Protein AF-0000000083954496 (afdb_homodimer)

Foldseek 3Di:
DFLLVLVVVLVVLVVVLVVLVVLLVVQPDDDPPDHRPDDNVVSVVVNVVSVVVNVQSVVQSVVQQVPDFDDPPPAPPPPDDTGNVVLVVVLVVLVVVLVVLVCCLVPQDFDDDPDPPDDGDDGDDDSVVSVVVSVVSVVVSVSSVVVSVVNSRVHHTDGD/DFLLVLVVVLVVLVVVLVVLVVLLVVQPDDDPPDHRPDDNVVSVVVNVVSVVVNVQSVVQSVVQQVPDFDDPPPAPPPPDDTGNVVLVVVLVVLVVLLVVLVCCLVPQDFDDDPDPPDDGDDGPDDSVVSVVVNVVSVVSSVSSVVVSVVNSRVHHTDGD

Organism: NCBI:txid5486

Secondary structure (DSSP, 8-state):
-BHHHHHHHHHHHHHHHHHHHHHHHHTSEEETT---SS-HHHHHHHHHHHHHHHHHHHHHHHHHHHH-B--TTTS---TT--BHHHHHHHHHHHHHHHHHHHHHHHHHSPPP-SSTTS--EEE-S-HHHHHHHHHHHHHHHHHHHHHHHHHHHHSBP---/-BHHHHHHHHHHHHHHHHHHHHHHHHTSEEETT---SS-HHHHHHHHHHHHHHHHHHHHHHHHHHHH-B--TTTS-S-TT--BHHHHHHHHHHHHHHHHHHHHHHHHHSPPP-SSTTS--EEE-S-HHHHHHHHHHHHHHHHHHHHHHHHHHHHSBP---

pLDDT: mean 90.29, std 13.47, range [44.06, 98.69]

Radius of gyration: 25.64 Å; Cα contacts (8 Å, |Δi|>4): 377; chains: 2; bounding box: 61×65×51 Å

Nearest PDB structures (foldseek):
  3kdq-assembly1_C  TM=9.022E-01  e=8.981E-08  Corynebacterium diphtheriae
  4h63-assembly1_H  TM=3.952E-01  e=2.718E+00  Schizosaccharomyces pombe 972h-
  3kdq-assembly1_C  TM=9.021E-01  e=1.383E-07  Corynebacterium diphtheriae
  4h63-assembly1_H  TM=3.952E-01  e=2.384E+00  Schizosaccharomyces pombe 972h-

Structure (mmCIF, N/CA/C/O backbone):
data_AF-0000000083954496-model_v1
#
loop_
_entity.id
_entity.type
_entity.pdbx_description
1 polymer Septicolysin
#
loop_
_atom_site.group_PDB
_atom_site.id
_atom_site.type_symbol
_atom_site.label_atom_id
_atom_site.label_alt_id
_atom_site.label_comp_id
_atom_site.label_asym_id
_atom_site.label_entity_id
_atom_site.label_seq_id
_atom_site.pdbx_PDB_ins_code
_atom_site.Cartn_x
_atom_site.Cartn_y
_atom_site.Cartn_z
_atom_site.occupancy
_atom_site.B_iso_or_equiv
_atom_site.auth_seq_id
_atom_site.auth_comp_id
_atom_site.auth_asym_id
_atom_site.auth_atom_id
_atom_site.pdbx_PDB_model_num
ATOM 1 N N . MET A 1 1 ? 23.328 5.535 11.141 1 96.44 1 MET A N 1
ATOM 2 C CA . MET A 1 1 ? 22.531 4.59 11.914 1 96.44 1 MET A CA 1
ATOM 3 C C . MET A 1 1 ? 22.312 3.301 11.125 1 96.44 1 MET A C 1
ATOM 5 O O . MET A 1 1 ? 22.5 3.27 9.914 1 96.44 1 MET A O 1
ATOM 9 N N . LYS A 1 2 ? 21.891 2.297 11.891 1 97.69 2 LYS A N 1
ATOM 10 C CA . LYS A 1 2 ? 21.578 1.044 11.211 1 97.69 2 LYS A CA 1
ATOM 11 C C . LYS A 1 2 ? 20.219 1.123 10.523 1 97.69 2 LYS A C 1
ATOM 13 O O . LYS A 1 2 ? 19.344 1.889 10.945 1 97.69 2 LYS A O 1
ATOM 18 N N . LEU A 1 3 ? 20.125 0.332 9.477 1 97.69 3 LEU A N 1
ATOM 19 C CA . LEU A 1 3 ? 18.828 0.261 8.781 1 97.69 3 LEU A CA 1
ATOM 20 C C . LEU A 1 3 ? 17.719 -0.13 9.742 1 97.69 3 LEU A C 1
ATOM 22 O O . LEU A 1 3 ? 16.609 0.417 9.672 1 97.69 3 LEU A O 1
ATOM 26 N N . ALA A 1 4 ? 17.984 -1.009 10.695 1 98.25 4 ALA A N 1
ATOM 27 C CA . ALA A 1 4 ? 17.016 -1.431 11.695 1 98.25 4 ALA A CA 1
ATOM 28 C C . ALA A 1 4 ? 16.547 -0.248 12.539 1 98.25 4 ALA A C 1
ATOM 30 O O . ALA A 1 4 ? 15.359 -0.136 12.852 1 98.25 4 ALA A O 1
ATOM 31 N N . GLU A 1 5 ? 17.375 0.589 12.883 1 98.56 5 GLU A N 1
ATOM 32 C CA . GLU A 1 5 ? 17.047 1.78 13.656 1 98.56 5 GLU A CA 1
ATOM 33 C C . GLU A 1 5 ? 16.188 2.744 12.852 1 98.56 5 GLU A C 1
ATOM 35 O O . GLU A 1 5 ? 15.242 3.332 13.375 1 98.56 5 GLU A O 1
ATOM 40 N N . ALA A 1 6 ? 16.562 2.898 11.617 1 98.62 6 ALA A N 1
ATOM 41 C CA . ALA A 1 6 ? 15.781 3.756 10.734 1 98.62 6 ALA A CA 1
ATOM 42 C C . ALA A 1 6 ? 14.352 3.238 10.602 1 98.62 6 ALA A C 1
ATOM 44 O O . ALA A 1 6 ? 13.398 4.02 10.609 1 98.62 6 ALA A O 1
ATOM 45 N N . LEU A 1 7 ? 14.289 1.963 10.469 1 98.5 7 LEU A N 1
ATOM 46 C CA . LEU A 1 7 ? 12.969 1.348 10.359 1 98.5 7 LEU A CA 1
ATOM 47 C C . LEU A 1 7 ? 12.164 1.551 11.641 1 98.5 7 LEU A C 1
ATOM 49 O O . LEU A 1 7 ? 10.961 1.793 11.586 1 98.5 7 LEU A O 1
ATOM 53 N N . LYS A 1 8 ? 12.789 1.437 12.75 1 98.44 8 LYS A N 1
ATOM 54 C CA . LYS A 1 8 ? 12.133 1.726 14.023 1 98.44 8 LYS A CA 1
ATOM 55 C C . LYS A 1 8 ? 11.695 3.186 14.094 1 98.44 8 LYS A C 1
ATOM 57 O O . LYS A 1 8 ? 10.578 3.482 14.531 1 98.44 8 LYS A O 1
ATOM 62 N N . GLN A 1 9 ? 12.516 4.09 13.703 1 98.62 9 GLN A N 1
ATOM 63 C CA . GLN A 1 9 ? 12.188 5.512 13.688 1 98.62 9 GLN A CA 1
ATOM 64 C C . GLN A 1 9 ? 11.008 5.793 12.766 1 98.62 9 GLN A C 1
ATOM 66 O O . GLN A 1 9 ? 10.156 6.633 13.07 1 98.62 9 GLN A O 1
ATOM 71 N N . ARG A 1 10 ? 11.039 5.105 11.609 1 98.69 10 ARG A N 1
ATOM 72 C CA . ARG A 1 10 ? 9.914 5.23 10.688 1 98.69 10 ARG A CA 1
ATOM 73 C C . ARG A 1 10 ? 8.602 4.867 11.367 1 98.69 10 ARG A C 1
ATOM 75 O O . ARG A 1 10 ? 7.621 5.605 11.273 1 98.69 10 ARG A O 1
ATOM 82 N N . LYS A 1 11 ? 8.617 3.785 12.023 1 98.5 11 LYS A N 1
ATOM 83 C CA . LYS A 1 11 ? 7.43 3.33 12.734 1 98.5 11 LYS A CA 1
ATOM 84 C C . LYS A 1 11 ? 7.027 4.324 13.82 1 98.5 11 LYS A C 1
ATOM 86 O O . LYS A 1 11 ? 5.844 4.633 13.984 1 98.5 11 LYS A O 1
ATOM 91 N N . ASP A 1 12 ? 7.977 4.809 14.555 1 98.5 12 ASP A N 1
ATOM 92 C CA . ASP A 1 12 ? 7.723 5.77 15.625 1 98.5 12 ASP A CA 1
ATOM 93 C C . ASP A 1 12 ? 7.121 7.059 15.07 1 98.5 12 ASP A C 1
ATOM 95 O O . ASP A 1 12 ? 6.156 7.59 15.625 1 98.5 12 ASP A O 1
ATOM 99 N N . LEU A 1 13 ? 7.668 7.543 14 1 98.62 13 LEU A N 1
ATOM 100 C CA . LEU A 1 13 ? 7.176 8.766 13.375 1 98.62 13 LEU A CA 1
ATOM 101 C C . LEU A 1 13 ? 5.75 8.586 12.867 1 98.62 13 LEU A C 1
ATOM 103 O O . LEU A 1 13 ? 4.906 9.469 13.031 1 98.62 13 LEU A O 1
ATOM 107 N N . ALA A 1 14 ? 5.523 7.473 12.281 1 98.25 14 ALA A N 1
ATOM 108 C CA . ALA A 1 14 ? 4.168 7.18 11.812 1 98.25 14 ALA A CA 1
ATOM 109 C C . ALA A 1 14 ? 3.178 7.168 12.977 1 98.25 14 ALA A C 1
ATOM 111 O O . ALA A 1 14 ? 2.078 7.719 12.867 1 98.25 14 ALA A O 1
ATOM 112 N N . ASN A 1 15 ? 3.553 6.582 14.047 1 98.44 15 ASN A N 1
ATOM 113 C CA . ASN A 1 15 ? 2.711 6.555 15.242 1 98.44 15 ASN A CA 1
ATOM 114 C C . ASN A 1 15 ? 2.475 7.957 15.797 1 98.44 15 ASN A C 1
ATOM 116 O O . ASN A 1 15 ? 1.361 8.28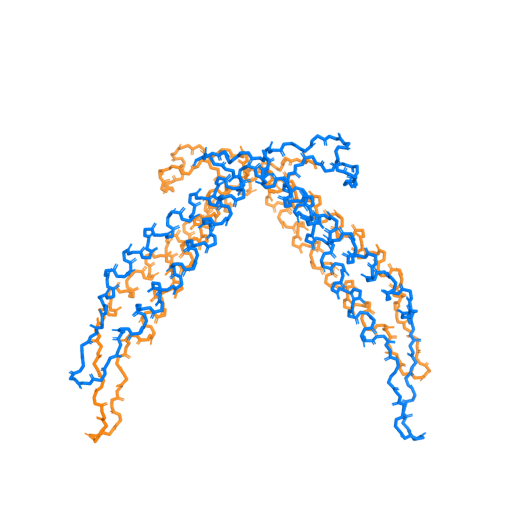9 16.203 1 98.44 15 ASN A O 1
ATOM 120 N N . GLU A 1 16 ? 3.479 8.672 15.844 1 98.44 16 GLU A N 1
ATOM 121 C CA . GLU A 1 16 ? 3.367 10.055 16.312 1 98.44 16 GLU A CA 1
ATOM 122 C C . GLU A 1 16 ? 2.408 10.859 15.43 1 98.44 16 GLU A C 1
ATOM 124 O O . GLU A 1 16 ? 1.574 11.609 15.945 1 98.44 16 GLU A O 1
ATOM 129 N N . ILE A 1 17 ? 2.537 10.703 14.18 1 98.62 17 ILE A N 1
ATOM 130 C CA . ILE A 1 17 ? 1.651 11.375 13.234 1 98.62 17 ILE A CA 1
ATOM 131 C C . ILE A 1 17 ? 0.204 10.977 13.516 1 98.62 17 ILE A C 1
ATOM 133 O O . ILE A 1 17 ? -0.684 11.828 13.562 1 98.62 17 ILE A O 1
ATOM 137 N N . GLY A 1 18 ? -0.007 9.711 13.719 1 98.44 18 GLY A N 1
ATOM 138 C CA . GLY A 1 18 ? -1.338 9.242 14.07 1 98.44 18 GLY A CA 1
ATOM 139 C C . GLY A 1 18 ? -1.886 9.898 15.328 1 98.44 18 GLY A C 1
ATOM 140 O O . GLY A 1 18 ? -3.061 10.266 15.375 1 98.44 18 GLY A O 1
ATOM 141 N N . ARG A 1 19 ? -1.084 10.07 16.312 1 98.25 19 ARG A N 1
ATOM 142 C CA . ARG A 1 19 ? -1.489 10.703 17.562 1 98.25 19 ARG A CA 1
ATOM 143 C C . ARG A 1 19 ? -1.836 12.172 17.344 1 98.25 19 ARG A C 1
ATOM 145 O O . ARG A 1 19 ? -2.83 12.664 17.875 1 98.25 19 ARG A O 1
ATOM 152 N N . VAL A 1 20 ? -0.962 12.805 16.609 1 98.62 20 VAL A N 1
ATOM 153 C CA . VAL A 1 20 ? -1.176 14.219 16.328 1 98.62 20 VAL A CA 1
ATOM 154 C C . VAL A 1 20 ? -2.51 14.414 15.609 1 98.62 20 VAL A C 1
ATOM 156 O O . VAL A 1 20 ? -3.283 15.312 15.945 1 98.62 20 VAL A O 1
ATOM 159 N N . VAL A 1 21 ? -2.85 13.594 14.672 1 98.38 21 VAL A N 1
ATOM 160 C CA . VAL A 1 21 ? -4.09 13.664 13.906 1 98.38 21 VAL A CA 1
ATOM 161 C C . VAL A 1 21 ? -5.281 13.422 14.828 1 98.38 21 VAL A C 1
ATOM 163 O O . VAL A 1 21 ? -6.277 14.148 14.766 1 98.38 21 VAL A O 1
ATOM 166 N N . LYS A 1 22 ? -5.164 12.414 15.695 1 97.88 22 LYS A N 1
ATOM 167 C CA . LYS A 1 22 ? -6.242 12.102 16.625 1 97.88 22 LYS A CA 1
ATOM 168 C C . LYS A 1 22 ? -6.543 13.289 17.531 1 97.88 22 LYS A C 1
ATOM 170 O O . LYS A 1 22 ? -7.703 13.648 17.734 1 97.88 22 LYS A O 1
ATOM 175 N N . LYS A 1 23 ? -5.512 13.883 18.078 1 97.69 23 LYS A N 1
ATOM 176 C CA . LYS A 1 23 ? -5.664 15.047 18.953 1 97.69 23 LYS A CA 1
ATOM 177 C C . LYS A 1 23 ? -6.324 16.203 18.203 1 97.69 23 LYS A C 1
ATOM 179 O O . LYS A 1 23 ? -7.188 16.891 18.766 1 97.69 23 LYS A O 1
ATOM 184 N N . MET A 1 24 ? -5.887 16.406 17 1 97.06 24 MET A N 1
ATOM 185 C CA . MET A 1 24 ? -6.438 17.469 16.156 1 97.06 24 MET A CA 1
ATOM 186 C C . MET A 1 24 ? -7.93 17.266 15.93 1 97.06 24 MET A C 1
ATOM 188 O O . MET A 1 24 ? -8.727 18.172 16.172 1 97.06 24 MET A O 1
ATOM 192 N N . LEU A 1 25 ? -8.32 16.109 15.586 1 96.19 25 LEU A N 1
ATOM 193 C CA . LEU A 1 25 ? -9.703 15.812 15.203 1 96.19 25 LEU A CA 1
ATOM 194 C C . LEU A 1 25 ? -10.609 15.836 16.422 1 96.19 25 LEU A C 1
ATOM 196 O O . LEU A 1 25 ? -11.781 16.219 16.328 1 96.19 25 LEU A O 1
ATOM 200 N N . GLN A 1 26 ? -10.078 15.578 17.562 1 94.38 26 GLN A N 1
ATOM 201 C CA . GLN A 1 26 ? -10.844 15.594 18.797 1 94.38 26 GLN A CA 1
ATOM 202 C C . GLN A 1 26 ? -11.109 17.031 19.266 1 94.38 26 GLN A C 1
ATOM 204 O O . GLN A 1 26 ? -11.945 17.25 20.141 1 94.38 26 GLN A O 1
ATOM 209 N N . SER A 1 27 ? -10.461 17.922 18.672 1 95.25 27 SER A N 1
ATOM 210 C CA . SER A 1 27 ? -10.516 19.297 19.156 1 95.25 27 SER A CA 1
ATOM 211 C C . SER A 1 27 ? -11.352 20.172 18.219 1 95.25 27 SER A C 1
ATOM 213 O O . SER A 1 27 ? -11.453 21.391 18.438 1 95.25 27 SER A O 1
ATOM 215 N N . LEU A 1 28 ? -11.914 19.578 17.25 1 95.44 28 LEU A N 1
ATOM 216 C CA . LEU A 1 28 ? -12.57 20.375 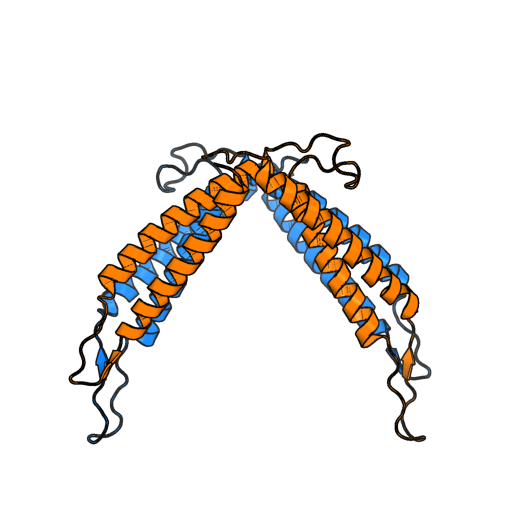16.203 1 95.44 28 LEU A CA 1
ATOM 217 C C . LEU A 1 28 ? -13.891 20.938 16.719 1 95.44 28 LEU A C 1
ATOM 219 O O . LEU A 1 28 ? -14.148 22.141 16.578 1 95.44 28 LEU A O 1
ATOM 223 N N . ILE A 1 29 ? -14.797 20.172 17.25 1 92.31 29 ILE A N 1
ATOM 224 C CA . ILE A 1 29 ? -16.125 20.547 17.703 1 92.31 29 ILE A CA 1
ATOM 225 C C . ILE A 1 29 ? -16.312 20.125 19.172 1 92.31 29 ILE A C 1
ATOM 227 O O . ILE A 1 29 ? -16.062 18.969 19.516 1 92.31 29 ILE A O 1
ATOM 231 N N . LEU A 1 30 ? -16.656 21.094 19.938 1 90.44 30 LEU A N 1
ATOM 232 C CA . LEU A 1 30 ? -16.891 20.797 21.344 1 90.44 30 LEU A CA 1
ATOM 233 C C . LEU A 1 30 ? -18.234 21.391 21.797 1 90.44 30 LEU A C 1
ATOM 235 O O . LEU A 1 30 ? -18.766 22.297 21.156 1 90.44 30 LEU A O 1
ATOM 239 N N . GLN A 1 31 ? -18.688 20.703 22.859 1 86.31 31 GLN A N 1
ATOM 240 C CA . GLN A 1 31 ? -19.906 21.219 23.484 1 86.31 31 GLN A CA 1
ATOM 241 C C . GLN A 1 31 ? -19.688 22.625 24.016 1 86.31 31 GLN A C 1
ATOM 243 O O . GLN A 1 31 ? -18.594 22.969 24.453 1 86.31 31 GLN A O 1
ATOM 248 N N . GLU A 1 32 ? -20.844 23.344 23.906 1 84.56 32 GLU A N 1
ATOM 249 C CA . GLU A 1 32 ? -20.797 24.719 24.422 1 84.56 32 GLU A CA 1
ATOM 250 C C . GLU A 1 32 ? -20.297 24.75 25.859 1 84.56 32 GLU A C 1
ATOM 252 O O . GLU A 1 32 ? -20.703 23.922 26.688 1 84.56 32 GLU A O 1
ATOM 257 N N . GLY A 1 33 ? -19.359 25.562 26.125 1 87.5 33 GLY A N 1
ATOM 258 C CA . GLY A 1 33 ? -18.797 25.688 27.453 1 87.5 33 GLY A CA 1
ATOM 259 C C . GLY A 1 33 ? -17.484 24.938 27.625 1 87.5 33 GLY A C 1
ATOM 260 O O . GLY A 1 33 ? -16.766 25.156 28.609 1 87.5 33 GLY A O 1
ATOM 261 N N . LYS A 1 34 ? -17.188 24.094 26.703 1 89.31 34 LYS A N 1
ATOM 262 C CA . LYS A 1 34 ? -15.922 23.359 26.734 1 89.31 34 LYS A CA 1
ATOM 263 C C . LYS A 1 34 ? -14.875 24.016 25.844 1 89.31 34 LYS A C 1
ATOM 265 O O . LYS A 1 34 ? -15.219 24.75 24.906 1 89.31 34 LYS A O 1
ATOM 270 N N . LYS A 1 35 ? -13.602 23.875 26.312 1 90.56 35 LYS A N 1
ATOM 271 C CA . LYS A 1 35 ? -12.484 24.375 25.516 1 90.56 35 LYS A CA 1
ATOM 272 C C . LYS A 1 35 ? -11.648 23.219 24.969 1 90.56 35 LYS A C 1
ATOM 274 O O . LYS A 1 35 ? -11.453 22.203 25.656 1 90.56 35 LYS A O 1
ATOM 279 N N . PRO A 1 36 ? -11.18 23.406 23.797 1 91.88 36 PRO A N 1
ATOM 280 C CA . PRO A 1 36 ? -10.367 22.328 23.219 1 91.88 36 PRO A CA 1
ATOM 281 C C . PRO A 1 36 ? -9.039 22.156 23.953 1 91.88 36 PRO A C 1
ATOM 283 O O . PRO A 1 36 ? -8.453 23.125 24.422 1 91.88 36 PRO A O 1
ATOM 286 N N . LEU A 1 37 ? -8.656 20.938 24 1 92.25 37 LEU A N 1
ATOM 287 C CA . LEU A 1 37 ? -7.395 20.609 24.641 1 92.25 37 LEU A CA 1
ATOM 288 C C . LEU A 1 37 ? -6.211 21 23.766 1 92.25 37 LEU A C 1
ATOM 290 O O . LEU A 1 37 ? -5.129 21.312 24.281 1 92.25 37 LEU A O 1
ATOM 294 N N . TYR A 1 38 ? -6.434 21.016 22.469 1 96.31 38 TYR A N 1
ATOM 295 C CA . TYR A 1 38 ? -5.359 21.281 21.516 1 96.31 38 TYR A CA 1
ATOM 296 C C . TYR A 1 38 ? -5.781 22.312 20.484 1 96.31 38 TYR A C 1
ATOM 298 O O . TYR A 1 38 ? -6.953 22.375 20.094 1 96.31 38 TYR A O 1
ATOM 306 N N . ASN A 1 39 ? -4.805 23.109 20.078 1 96.19 39 ASN A N 1
ATOM 307 C CA . ASN A 1 39 ? -5.004 24.047 18.984 1 96.19 39 ASN A CA 1
ATOM 308 C C . ASN A 1 39 ? -4.816 23.359 17.625 1 96.19 39 ASN A C 1
ATOM 310 O O . ASN A 1 39 ? -3.74 22.828 17.344 1 96.19 39 ASN A O 1
ATOM 314 N N . VAL A 1 40 ? -5.82 23.406 16.812 1 97.12 40 VAL A N 1
ATOM 315 C CA . VAL A 1 40 ? -5.844 22.672 15.555 1 97.12 40 VAL A CA 1
ATOM 316 C C . VAL A 1 40 ? -4.723 23.156 14.648 1 97.12 40 VAL A C 1
ATOM 318 O O . VAL A 1 40 ? -4.012 22.359 14.031 1 97.12 40 VAL A O 1
ATOM 321 N N . ASP A 1 41 ? -4.484 24.438 14.539 1 97.38 41 ASP A N 1
ATOM 322 C CA . ASP A 1 41 ? -3.447 25 13.68 1 97.38 41 ASP A CA 1
ATOM 323 C C . ASP A 1 41 ? -2.059 24.562 14.141 1 97.38 41 ASP A C 1
ATOM 325 O O . ASP A 1 41 ? -1.192 24.266 13.32 1 97.38 41 ASP A O 1
ATOM 329 N N . GLU A 1 42 ? -1.887 24.562 15.43 1 97.88 42 GLU A N 1
ATOM 330 C CA . GLU A 1 42 ? -0.607 24.125 15.977 1 97.88 42 GLU A CA 1
ATOM 331 C C . GLU A 1 42 ? -0.36 22.641 15.695 1 97.88 42 GLU A C 1
ATOM 333 O O . GLU A 1 42 ? 0.752 22.25 15.336 1 97.88 42 GLU A O 1
ATOM 338 N N . LYS A 1 43 ? -1.415 21.875 15.852 1 98.38 43 LYS A N 1
ATOM 339 C CA . LYS A 1 43 ? -1.296 20.453 15.578 1 98.38 43 LYS A CA 1
ATOM 340 C C . LYS A 1 43 ? -1.078 20.188 14.094 1 98.38 43 LYS A C 1
ATOM 342 O O . LYS A 1 43 ? -0.355 19.266 13.719 1 98.38 43 LYS A O 1
ATOM 347 N N . TYR A 1 44 ? -1.667 20.969 13.281 1 98.31 44 TYR A N 1
ATOM 348 C CA . TYR A 1 44 ? -1.444 20.844 11.844 1 98.31 44 TYR A CA 1
ATOM 349 C C . TYR A 1 44 ? 0.009 21.125 11.492 1 98.31 44 TYR A C 1
ATOM 351 O O . TYR A 1 44 ? 0.61 20.406 10.68 1 98.31 44 TYR A O 1
ATOM 359 N N . ALA A 1 45 ? 0.582 22.141 12.055 1 98.31 45 ALA A N 1
ATOM 360 C CA . ALA A 1 45 ? 1.988 22.453 11.828 1 98.31 45 ALA A CA 1
ATOM 361 C C . ALA A 1 45 ? 2.889 21.312 12.289 1 98.31 45 ALA A C 1
ATOM 363 O O . ALA A 1 45 ? 3.877 20.984 11.625 1 98.31 45 ALA A O 1
ATOM 364 N N . GLU A 1 46 ? 2.533 20.734 13.438 1 98.56 46 GLU A N 1
ATOM 365 C CA . GLU A 1 46 ? 3.264 19.578 13.945 1 98.56 46 GLU A CA 1
ATOM 366 C C . GLU A 1 46 ? 3.168 18.391 12.977 1 98.56 46 GLU A C 1
ATOM 368 O O . GLU A 1 46 ? 4.164 17.719 12.719 1 98.56 46 GLU A O 1
ATOM 373 N N . TYR A 1 47 ? 1.953 18.188 12.469 1 98.69 47 TYR A N 1
ATOM 374 C CA . TYR A 1 47 ? 1.721 17.141 11.477 1 98.69 47 TYR A CA 1
ATOM 375 C C . TYR A 1 47 ? 2.619 17.328 10.258 1 98.69 47 TYR A C 1
ATOM 377 O O . TYR A 1 47 ? 3.258 16.391 9.797 1 98.69 47 TYR A O 1
ATOM 385 N N . VAL A 1 48 ? 2.703 18.531 9.773 1 98.06 48 VAL A N 1
ATOM 386 C CA . VAL A 1 48 ? 3.479 18.828 8.57 1 98.06 48 VAL A CA 1
ATOM 387 C C . VAL A 1 48 ? 4.9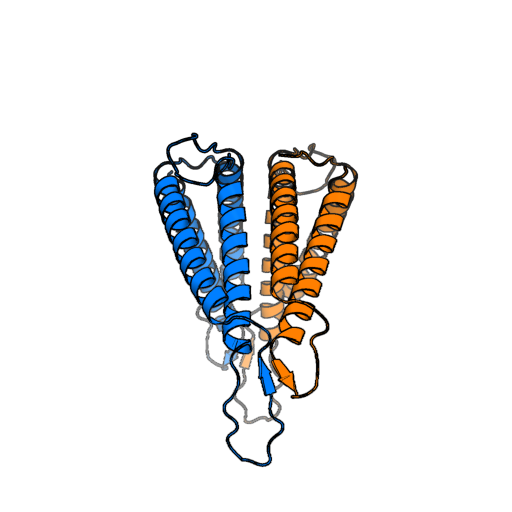57 18.547 8.828 1 98.06 48 VAL A C 1
ATOM 389 O O . VAL A 1 48 ? 5.629 17.922 8.016 1 98.06 48 VAL A O 1
ATOM 392 N N . ALA A 1 49 ? 5.438 18.953 9.945 1 98.12 49 ALA A N 1
ATOM 393 C CA . ALA A 1 49 ? 6.844 18.781 10.297 1 98.12 49 ALA A CA 1
ATOM 394 C C . ALA A 1 49 ? 7.199 17.297 10.406 1 98.12 49 ALA A C 1
ATOM 396 O O . ALA A 1 49 ? 8.219 16.859 9.875 1 98.12 49 ALA A O 1
ATOM 397 N N . ARG A 1 50 ? 6.344 16.531 11.055 1 98.44 50 ARG A N 1
ATOM 398 C CA . ARG A 1 50 ? 6.605 15.109 11.234 1 98.44 50 ARG A CA 1
ATOM 399 C C . ARG A 1 50 ? 6.504 14.359 9.914 1 98.44 50 ARG A C 1
ATOM 401 O O . ARG A 1 50 ? 7.262 13.414 9.664 1 98.44 50 ARG A O 1
ATOM 408 N N . SER A 1 51 ? 5.559 14.781 9.094 1 98.12 51 SER A N 1
ATOM 409 C CA . SER A 1 51 ? 5.398 14.172 7.781 1 98.12 51 SER A CA 1
ATOM 410 C C . SER A 1 51 ? 6.633 14.391 6.914 1 98.12 51 SER A C 1
ATOM 412 O O . SER A 1 51 ? 7.027 13.508 6.148 1 98.12 51 SER A O 1
ATOM 414 N N . GLU A 1 52 ? 7.25 15.539 7.051 1 96.69 52 GLU A N 1
ATOM 415 C CA . GLU A 1 52 ? 8.469 15.844 6.309 1 96.69 52 GLU A CA 1
ATOM 416 C C . GLU A 1 52 ? 9.633 14.984 6.793 1 96.69 52 GLU A C 1
ATOM 418 O O . GLU A 1 52 ? 10.414 14.477 5.984 1 96.69 52 GLU A O 1
ATOM 423 N N . GLN A 1 53 ? 9.703 14.836 8.086 1 97.62 53 GLN A N 1
ATOM 424 C CA . GLN A 1 53 ? 10.734 13.977 8.656 1 97.62 53 GLN A CA 1
ATOM 425 C C . GLN A 1 53 ? 10.578 12.531 8.18 1 97.62 53 GLN A C 1
ATOM 427 O O . GLN A 1 53 ? 11.562 11.883 7.82 1 97.62 53 GLN A O 1
ATOM 432 N N . LEU A 1 54 ? 9.391 12.086 8.148 1 98.19 54 LEU A N 1
ATOM 433 C CA . LEU A 1 54 ? 9.102 10.727 7.703 1 98.19 54 LEU A CA 1
ATOM 434 C C . LEU A 1 54 ? 9.461 10.547 6.234 1 98.19 54 LEU A C 1
ATOM 436 O O . LEU A 1 54 ? 10.055 9.531 5.852 1 98.19 54 LEU A O 1
ATOM 440 N N . ALA A 1 55 ? 9.117 11.555 5.418 1 96.06 55 ALA A N 1
ATOM 441 C CA . ALA A 1 55 ? 9.414 11.492 3.99 1 96.06 55 ALA A CA 1
ATOM 442 C C . ALA A 1 55 ? 10.914 11.367 3.742 1 96.06 55 ALA A C 1
ATOM 444 O O . ALA A 1 55 ? 11.352 10.578 2.906 1 96.06 55 ALA A O 1
ATOM 445 N N . SER A 1 56 ? 11.688 12.164 4.465 1 95.12 56 SER A N 1
ATOM 446 C CA . SER A 1 56 ? 13.141 12.125 4.336 1 95.12 56 SER A CA 1
ATOM 447 C C . SER A 1 56 ? 13.695 10.758 4.742 1 95.12 56 SER A C 1
ATOM 449 O O . SER A 1 56 ? 14.562 10.203 4.062 1 95.12 56 SER A O 1
ATOM 451 N N . LEU A 1 57 ? 13.188 10.258 5.805 1 97.69 57 LEU A N 1
ATOM 452 C CA . LEU A 1 57 ? 13.625 8.961 6.309 1 97.69 57 LEU A CA 1
ATOM 453 C C . LEU A 1 57 ? 13.289 7.855 5.316 1 97.69 57 LEU A C 1
ATOM 455 O O . LEU A 1 57 ? 14.125 7.004 5.016 1 97.69 57 LEU A O 1
ATOM 459 N N . VAL A 1 58 ? 12.094 7.875 4.746 1 97.31 58 VAL A N 1
ATOM 460 C CA . VAL A 1 58 ? 11.633 6.875 3.791 1 97.31 58 VAL A CA 1
ATOM 461 C C . VAL A 1 58 ? 12.484 6.938 2.525 1 97.31 58 VAL A C 1
ATOM 463 O O . VAL A 1 58 ? 12.844 5.902 1.957 1 97.31 58 VAL A O 1
ATOM 466 N N . SER A 1 59 ? 12.805 8.125 2.066 1 93.69 59 SER A N 1
ATOM 467 C CA . SER A 1 59 ? 13.664 8.281 0.901 1 93.69 59 SER A CA 1
ATOM 468 C C . SER A 1 59 ? 15.008 7.582 1.106 1 93.69 59 SER A C 1
ATOM 470 O O . SER A 1 59 ? 15.477 6.855 0.229 1 93.69 59 SER A O 1
ATOM 472 N N . SER A 1 60 ? 15.562 7.762 2.266 1 95.25 60 SER A N 1
ATOM 473 C CA . SER A 1 60 ? 16.859 7.168 2.58 1 95.25 60 SER A CA 1
ATOM 474 C C . SER A 1 60 ? 16.75 5.648 2.686 1 95.25 60 SER A C 1
ATOM 476 O O . SER A 1 60 ? 17.641 4.926 2.211 1 95.25 60 SER A O 1
ATOM 478 N N . ILE A 1 61 ? 15.688 5.195 3.285 1 96.88 61 ILE A N 1
ATOM 479 C CA . ILE A 1 61 ? 15.477 3.76 3.406 1 96.88 61 ILE A CA 1
ATOM 480 C C . ILE A 1 61 ? 15.336 3.139 2.018 1 96.88 61 ILE A C 1
ATOM 482 O O . ILE A 1 61 ? 15.977 2.131 1.714 1 96.88 61 ILE A O 1
ATOM 486 N N . ASN A 1 62 ? 14.562 3.803 1.147 1 93.69 62 ASN A N 1
ATOM 487 C CA . ASN A 1 62 ? 14.367 3.295 -0.206 1 93.69 62 ASN A CA 1
ATOM 488 C C . ASN A 1 62 ? 15.68 3.256 -0.984 1 93.69 62 ASN A C 1
ATOM 490 O O . ASN A 1 62 ? 15.969 2.279 -1.677 1 93.69 62 ASN A O 1
ATOM 494 N N . TYR A 1 63 ? 16.422 4.277 -0.818 1 90.56 63 TYR A N 1
ATOM 495 C CA . TYR A 1 63 ? 17.703 4.355 -1.492 1 90.56 63 TYR A CA 1
ATOM 496 C C . TYR A 1 63 ? 18.641 3.248 -1.013 1 90.56 63 TYR A C 1
ATOM 498 O O . TYR A 1 63 ? 19.219 2.52 -1.823 1 90.56 63 TYR A O 1
ATOM 506 N N . THR A 1 64 ? 18.703 3.059 0.237 1 93.31 64 THR A N 1
ATOM 507 C CA . THR A 1 64 ? 19.562 2.039 0.83 1 93.31 64 THR A CA 1
ATOM 508 C C . THR A 1 64 ? 19.156 0.648 0.345 1 93.31 64 THR A C 1
ATOM 510 O O . THR A 1 64 ? 20.016 -0.149 -0.047 1 93.31 64 THR A O 1
ATOM 513 N N . ASN A 1 65 ? 17.828 0.421 0.318 1 93.56 65 ASN A N 1
ATOM 514 C CA . ASN A 1 65 ? 17.312 -0.879 -0.104 1 93.56 65 ASN A CA 1
ATOM 515 C C . ASN A 1 65 ? 17.672 -1.174 -1.56 1 93.56 65 ASN A C 1
ATOM 517 O O . ASN A 1 65 ? 17.859 -2.332 -1.934 1 93.56 65 ASN A O 1
ATOM 521 N N . ASN A 1 66 ? 17.828 -0.187 -2.371 1 88.81 66 ASN A N 1
ATOM 522 C CA . ASN A 1 66 ? 18 -0.378 -3.807 1 88.81 66 ASN A CA 1
ATOM 523 C C . ASN A 1 66 ? 19.469 -0.474 -4.188 1 88.81 66 ASN A C 1
ATOM 525 O O . ASN A 1 66 ? 19.812 -1.056 -5.219 1 88.81 66 ASN A O 1
ATOM 529 N N . VAL A 1 67 ? 20.344 0.038 -3.254 1 86 67 VAL A N 1
ATOM 530 C CA . VAL A 1 67 ? 21.719 0.12 -3.697 1 86 67 VAL A CA 1
ATOM 531 C C . VAL A 1 67 ? 22.578 -0.877 -2.916 1 86 67 VAL A C 1
ATOM 533 O O . VAL A 1 67 ? 23.703 -1.186 -3.312 1 86 67 VAL A O 1
ATOM 536 N N . THR A 1 68 ? 22.078 -1.297 -1.768 1 87.5 68 THR A N 1
ATOM 537 C CA . THR A 1 68 ? 22.859 -2.234 -0.96 1 87.5 68 THR A CA 1
ATOM 538 C C . THR A 1 68 ? 22.875 -3.617 -1.604 1 87.5 68 THR A C 1
ATOM 540 O O . THR A 1 68 ? 21.828 -4.234 -1.781 1 87.5 68 THR A O 1
ATOM 543 N N . LYS A 1 69 ? 24.062 -4.043 -1.953 1 84.19 69 LYS A N 1
ATOM 544 C CA . LYS A 1 69 ? 24.234 -5.355 -2.572 1 84.19 69 LYS A CA 1
ATOM 545 C C . LYS A 1 69 ? 24.297 -6.457 -1.519 1 84.19 69 LYS A C 1
ATOM 547 O O . LYS A 1 69 ? 24.891 -6.277 -0.461 1 84.19 69 LYS A O 1
ATOM 552 N N . ILE A 1 70 ? 23.625 -7.48 -1.86 1 81.75 70 ILE A N 1
ATOM 553 C CA . ILE A 1 70 ? 23.625 -8.641 -0.974 1 81.75 70 ILE A CA 1
ATOM 554 C C . ILE A 1 70 ? 24.672 -9.648 -1.436 1 81.75 70 ILE A C 1
ATOM 556 O O . ILE A 1 70 ? 24.812 -9.898 -2.635 1 81.75 70 ILE A O 1
ATOM 560 N N . VAL A 1 71 ? 25.844 -9.922 -0.69 1 66.25 71 VAL A N 1
ATOM 561 C CA . VAL A 1 71 ? 26.922 -10.859 -1.021 1 66.25 71 VAL A CA 1
ATOM 562 C C . VAL A 1 71 ? 26.328 -12.25 -1.239 1 66.25 71 VAL A C 1
ATOM 564 O O . VAL A 1 71 ? 25.578 -12.75 -0.402 1 66.25 71 VAL A O 1
ATOM 567 N N . PRO A 1 72 ? 26.75 -12.727 -2.445 1 59.09 72 PRO A N 1
ATOM 568 C CA . PRO A 1 72 ? 26.344 -14.102 -2.744 1 59.09 72 PRO A CA 1
ATOM 569 C C . PRO A 1 72 ? 26.859 -15.109 -1.707 1 59.09 72 PRO A C 1
ATOM 571 O O . PRO A 1 72 ? 27.938 -14.93 -1.146 1 59.09 72 PRO A O 1
ATOM 574 N N . GLY A 1 73 ? 26.078 -16.125 -1.273 1 54.59 73 GLY A N 1
ATOM 575 C CA . GLY A 1 73 ? 26.531 -17.188 -0.395 1 54.59 73 GLY A CA 1
ATOM 576 C C . GLY A 1 73 ? 26.047 -17.031 1.031 1 54.59 73 GLY A C 1
ATOM 577 O O . GLY A 1 73 ? 26.156 -17.953 1.834 1 54.59 73 GLY A O 1
ATOM 578 N N . THR A 1 74 ? 26.141 -15.766 1.467 1 47.94 74 THR A N 1
ATOM 579 C CA . THR A 1 74 ? 25.672 -15.742 2.85 1 47.94 74 THR A CA 1
ATOM 580 C C . THR A 1 74 ? 24.266 -16.312 2.957 1 47.94 74 THR A C 1
ATOM 582 O O . THR A 1 74 ? 23.922 -16.953 3.957 1 47.94 74 THR A O 1
ATOM 585 N N . LEU A 1 75 ? 23.344 -15.773 2.129 1 47.47 75 LEU A N 1
ATOM 586 C CA . LEU A 1 75 ? 21.969 -16.156 2.377 1 47.47 75 LEU A CA 1
ATOM 587 C C . LEU A 1 75 ? 21.5 -17.188 1.355 1 47.47 75 LEU A C 1
ATOM 589 O O . LEU A 1 75 ? 21.938 -17.172 0.204 1 47.47 75 LEU A O 1
ATOM 593 N N . SER A 1 76 ? 21.344 -18.438 1.846 1 44.06 76 SER A N 1
ATOM 594 C CA . SER A 1 76 ? 20.688 -19.422 1.009 1 44.06 76 SER A CA 1
ATOM 595 C C . SER A 1 76 ? 19.594 -18.797 0.158 1 44.06 76 SER A C 1
ATOM 597 O O . SER A 1 76 ? 18.438 -19.25 0.193 1 44.06 76 SER A O 1
ATOM 599 N N . ILE A 1 77 ? 19.453 -17.5 0.206 1 47.59 77 ILE A N 1
ATOM 600 C CA . ILE A 1 77 ? 18.422 -16.891 -0.639 1 47.59 77 ILE A CA 1
ATOM 601 C C . ILE A 1 77 ? 18.609 -17.359 -2.084 1 47.59 77 ILE A C 1
ATOM 603 O O . ILE A 1 77 ? 19.719 -17.688 -2.498 1 47.59 77 ILE A O 1
ATOM 607 N N . ALA A 1 78 ? 17.594 -17.812 -2.672 1 46.97 78 ALA A N 1
ATOM 608 C CA . ALA A 1 78 ? 17.688 -18.219 -4.07 1 46.97 78 ALA A CA 1
ATOM 609 C C . ALA A 1 78 ? 18.734 -17.391 -4.816 1 46.97 78 ALA A C 1
ATOM 611 O O . ALA A 1 78 ? 18.938 -16.219 -4.492 1 46.97 78 ALA A O 1
ATOM 612 N N . GLU A 1 79 ? 19.562 -17.859 -5.48 1 53.66 79 GLU A N 1
ATOM 613 C CA . GLU A 1 79 ? 20.516 -17.438 -6.496 1 53.66 79 GLU A CA 1
ATOM 614 C C . GLU A 1 79 ? 19.969 -16.281 -7.336 1 53.66 79 GLU A C 1
ATOM 616 O O . GLU A 1 79 ? 18.844 -16.344 -7.828 1 53.66 79 GLU A O 1
ATOM 621 N N . GLY A 1 80 ? 20.297 -15.062 -6.898 1 64.69 80 GLY A N 1
ATOM 622 C CA . GLY A 1 80 ? 20.109 -14.094 -7.969 1 64.69 80 GLY A CA 1
ATOM 623 C C . GLY A 1 80 ? 19.703 -12.719 -7.469 1 64.69 80 GLY A C 1
ATOM 624 O O . GLY A 1 80 ? 19.75 -11.742 -8.211 1 64.69 80 GLY A O 1
ATOM 625 N N . GLU A 1 81 ? 19.141 -12.805 -6.156 1 71.31 81 GLU A N 1
ATOM 626 C CA . GLU A 1 81 ? 18.828 -11.445 -5.73 1 71.31 81 GLU A CA 1
ATOM 627 C C . GLU A 1 81 ? 20.094 -10.672 -5.383 1 71.31 81 GLU A C 1
ATOM 629 O O . GLU A 1 81 ? 20.984 -11.195 -4.699 1 71.31 81 GLU A O 1
ATOM 634 N N . THR A 1 82 ? 20.062 -9.469 -5.797 1 81.25 82 THR A N 1
ATOM 635 C CA . THR A 1 82 ? 21.312 -8.719 -5.691 1 81.25 82 THR A CA 1
ATOM 636 C C . THR A 1 82 ? 21.141 -7.523 -4.75 1 81.25 82 THR A C 1
ATOM 638 O O . THR A 1 82 ? 22.141 -6.934 -4.312 1 81.25 82 THR A O 1
ATOM 641 N N . THR A 1 83 ? 19.891 -7.227 -4.375 1 90.44 83 THR A N 1
ATOM 642 C CA . THR A 1 83 ? 19.672 -6.09 -3.486 1 90.44 83 THR A CA 1
ATOM 643 C C . THR A 1 83 ? 18.609 -6.418 -2.436 1 90.44 83 THR A C 1
ATOM 645 O O . THR A 1 83 ? 17.875 -7.391 -2.578 1 90.44 83 THR A O 1
ATOM 648 N N . ILE A 1 84 ? 18.562 -5.594 -1.413 1 92.62 84 ILE A N 1
ATOM 649 C CA . ILE A 1 84 ? 17.531 -5.734 -0.389 1 92.62 84 ILE A CA 1
ATOM 650 C C . ILE A 1 84 ? 16.156 -5.531 -1.013 1 92.62 84 ILE A C 1
ATOM 652 O O . ILE A 1 84 ? 15.211 -6.254 -0.693 1 92.62 84 ILE A O 1
ATOM 656 N N . ASN A 1 85 ? 16.047 -4.594 -1.932 1 92.31 85 ASN A N 1
ATOM 657 C CA . ASN A 1 85 ? 14.781 -4.352 -2.627 1 92.31 85 ASN A CA 1
ATOM 658 C C . ASN A 1 85 ? 14.281 -5.609 -3.336 1 92.31 85 ASN A C 1
ATOM 660 O O . ASN A 1 85 ? 13.094 -5.934 -3.27 1 92.31 85 ASN A O 1
ATOM 664 N N . GLU A 1 86 ? 15.141 -6.273 -3.98 1 91.94 86 GLU A N 1
ATOM 665 C CA . GLU A 1 86 ? 14.75 -7.5 -4.672 1 91.94 86 GLU A CA 1
ATOM 666 C C . GLU A 1 86 ? 14.273 -8.562 -3.686 1 91.94 86 GLU A C 1
ATOM 668 O O . GLU A 1 86 ? 13.359 -9.328 -3.986 1 91.94 86 GLU A O 1
ATOM 673 N N . MET A 1 87 ? 14.867 -8.609 -2.525 1 93.06 87 MET A N 1
ATOM 674 C CA . MET A 1 87 ? 14.422 -9.523 -1.48 1 93.06 87 MET A CA 1
ATOM 675 C C . MET A 1 87 ? 13.016 -9.164 -1.004 1 93.06 87 MET A C 1
ATOM 677 O O . MET A 1 87 ? 12.188 -10.039 -0.771 1 93.06 87 MET A O 1
ATOM 681 N N . LEU A 1 88 ? 12.852 -7.91 -0.88 1 95.56 88 LEU A N 1
ATOM 682 C CA . LEU A 1 88 ? 11.539 -7.445 -0.446 1 95.56 88 LEU A CA 1
ATOM 683 C C . LEU A 1 88 ? 10.477 -7.77 -1.489 1 95.56 88 LEU A C 1
ATOM 685 O O . LEU A 1 88 ? 9.359 -8.164 -1.143 1 95.56 88 LEU A O 1
ATOM 689 N N . ILE A 1 89 ? 10.758 -7.598 -2.734 1 95.56 89 ILE A N 1
ATOM 690 C CA . ILE A 1 89 ? 9.844 -7.938 -3.82 1 95.56 89 ILE A CA 1
ATOM 691 C C . ILE A 1 89 ? 9.539 -9.43 -3.795 1 95.56 89 ILE A C 1
ATOM 693 O O . ILE A 1 89 ? 8.391 -9.844 -3.973 1 95.56 89 ILE A O 1
ATOM 697 N N . ARG A 1 90 ? 10.531 -10.234 -3.549 1 94.5 90 ARG A N 1
ATOM 698 C CA . ARG A 1 90 ? 10.336 -11.672 -3.432 1 94.5 90 ARG A CA 1
ATOM 699 C C . ARG A 1 90 ? 9.43 -12.008 -2.256 1 94.5 90 ARG A C 1
ATOM 701 O O . ARG A 1 90 ? 8.555 -12.875 -2.363 1 94.5 90 ARG A O 1
ATOM 708 N N . ARG A 1 91 ? 9.672 -11.406 -1.172 1 96.25 91 ARG A N 1
ATOM 709 C CA . ARG A 1 91 ? 8.836 -11.641 0.008 1 96.25 91 ARG A CA 1
ATOM 710 C C . ARG A 1 91 ? 7.371 -11.367 -0.294 1 96.25 91 ARG A C 1
ATOM 712 O O . ARG A 1 91 ? 6.5 -12.164 0.061 1 96.25 91 ARG A O 1
ATOM 719 N N . LEU A 1 92 ? 7.152 -10.242 -0.971 1 97 92 LEU A N 1
ATOM 720 C CA . LEU A 1 92 ? 5.781 -9.883 -1.325 1 97 92 LEU A CA 1
ATOM 721 C C . LEU A 1 92 ? 5.176 -10.922 -2.264 1 97 92 LEU A C 1
ATOM 723 O O . LEU A 1 92 ? 4.008 -11.289 -2.119 1 97 92 LEU A O 1
ATOM 727 N N . ARG A 1 93 ? 5.969 -11.352 -3.15 1 96.75 93 ARG A N 1
ATOM 728 C CA . ARG A 1 93 ? 5.508 -12.367 -4.09 1 96.75 93 ARG A CA 1
ATOM 729 C C . ARG A 1 93 ? 5.141 -13.664 -3.367 1 96.75 93 ARG A C 1
ATOM 731 O O . ARG A 1 93 ? 4.109 -14.273 -3.66 1 96.75 93 ARG A O 1
ATOM 738 N N . LEU A 1 94 ? 5.953 -14.078 -2.443 1 97.56 94 LEU A N 1
ATOM 739 C CA . LEU A 1 94 ? 5.699 -15.297 -1.678 1 97.56 94 LEU A CA 1
ATOM 740 C C . LEU A 1 94 ? 4.43 -15.156 -0.844 1 97.56 94 LEU A C 1
ATOM 742 O O . LEU A 1 94 ? 3.646 -16.109 -0.734 1 97.56 94 LEU A O 1
ATOM 746 N N . GLU A 1 95 ? 4.227 -14.023 -0.26 1 98.38 95 GLU A N 1
ATOM 747 C CA . GLU A 1 95 ? 3.027 -13.766 0.529 1 98.38 95 GLU A CA 1
ATOM 748 C C . GLU A 1 95 ? 1.769 -13.891 -0.325 1 98.38 95 GLU A C 1
ATOM 750 O O . GLU A 1 95 ? 0.778 -14.484 0.101 1 98.38 95 GLU A O 1
ATOM 755 N N . LYS A 1 96 ? 1.842 -13.289 -1.504 1 98.31 96 LYS A N 1
ATOM 756 C CA . LYS A 1 96 ? 0.695 -13.359 -2.404 1 98.31 96 LYS A CA 1
ATOM 757 C C . LYS A 1 96 ? 0.423 -14.797 -2.84 1 98.31 96 LYS A C 1
ATOM 759 O O . LYS A 1 96 ? -0.733 -15.211 -2.949 1 98.31 96 LYS A O 1
ATOM 764 N N . LYS A 1 97 ? 1.479 -15.508 -3.098 1 98.25 97 LYS A N 1
ATOM 765 C CA . LYS A 1 97 ? 1.354 -16.922 -3.445 1 98.25 97 LYS A CA 1
ATOM 766 C C . LYS A 1 97 ? 0.709 -17.719 -2.309 1 98.25 97 LYS A C 1
ATOM 768 O O . LYS A 1 97 ? -0.173 -18.547 -2.545 1 98.25 97 LYS A O 1
ATOM 773 N N . LEU A 1 98 ? 1.131 -17.469 -1.145 1 98.62 98 LEU A N 1
ATOM 774 C CA . LEU A 1 98 ? 0.569 -18.141 0.028 1 98.62 98 LEU A CA 1
ATOM 775 C C . LEU A 1 98 ? -0.92 -17.828 0.161 1 98.62 98 LEU A C 1
ATOM 777 O O . LEU A 1 98 ? -1.721 -18.734 0.406 1 98.62 98 LEU A O 1
ATOM 781 N N . ASP A 1 99 ? -1.273 -16.578 0.021 1 98.44 99 ASP A N 1
ATOM 782 C CA . ASP A 1 99 ? -2.676 -16.188 0.085 1 98.44 99 ASP A CA 1
ATOM 783 C C . ASP A 1 99 ? -3.518 -16.969 -0.919 1 98.44 99 ASP A C 1
ATOM 785 O O . ASP A 1 99 ? -4.582 -17.484 -0.574 1 98.44 99 ASP A O 1
ATOM 789 N N . LEU A 1 100 ? -3.031 -17.047 -2.107 1 98.5 100 LEU A N 1
ATOM 790 C CA . LEU A 1 100 ? -3.74 -17.766 -3.16 1 98.5 100 LEU A CA 1
ATOM 791 C C . LEU A 1 100 ? -3.896 -19.234 -2.805 1 98.5 100 LEU A C 1
ATOM 793 O O . LEU A 1 100 ? -4.988 -19.797 -2.918 1 98.5 100 LEU A O 1
ATOM 797 N N . VAL A 1 101 ? -2.795 -19.828 -2.398 1 98.5 101 VAL A N 1
ATOM 798 C CA . VAL A 1 101 ? -2.795 -21.25 -2.066 1 98.5 101 VAL A CA 1
ATOM 799 C C . VAL A 1 101 ? -3.781 -21.516 -0.93 1 98.5 101 VAL A C 1
ATOM 801 O O . VAL A 1 101 ? -4.535 -22.484 -0.968 1 98.5 101 VAL A O 1
ATOM 804 N N . LYS A 1 102 ? -3.852 -20.656 0.064 1 98.19 102 LYS A N 1
ATOM 805 C CA . LYS A 1 102 ? -4.801 -20.781 1.166 1 98.19 102 LYS A CA 1
ATOM 806 C C . LYS A 1 102 ? -6.238 -20.688 0.667 1 98.19 102 LYS A C 1
ATOM 808 O O . LYS A 1 102 ? -7.117 -21.406 1.134 1 98.19 102 LYS A O 1
ATOM 813 N N . ARG A 1 103 ? -6.496 -19.828 -0.218 1 97.56 103 ARG A N 1
ATOM 814 C CA . ARG A 1 103 ? -7.828 -19.703 -0.801 1 97.56 103 ARG A CA 1
ATOM 815 C C . ARG A 1 103 ? -8.227 -20.969 -1.544 1 97.56 103 ARG A C 1
ATOM 817 O O . ARG A 1 103 ? -9.383 -21.391 -1.491 1 97.56 103 ARG A O 1
ATOM 824 N N . ILE A 1 104 ? -7.242 -21.562 -2.262 1 97.69 104 ILE A N 1
ATOM 825 C CA . ILE A 1 104 ? -7.504 -22.812 -2.971 1 97.69 104 ILE A CA 1
ATOM 826 C C . ILE A 1 104 ? -7.895 -23.906 -1.974 1 97.69 104 ILE A C 1
ATOM 828 O O . ILE A 1 104 ? -8.875 -24.609 -2.182 1 97.69 104 ILE A O 1
ATOM 832 N N . VAL A 1 105 ? -7.141 -24 -0.915 1 97 105 VAL A N 1
ATOM 833 C CA . VAL A 1 105 ? -7.383 -25.031 0.096 1 97 105 VAL A CA 1
ATOM 834 C C . VAL A 1 105 ? -8.742 -24.797 0.75 1 97 105 VAL A C 1
ATOM 836 O O . VAL A 1 105 ? -9.547 -25.719 0.874 1 97 105 VAL A O 1
ATOM 839 N N . GLU A 1 106 ? -9.047 -23.562 1.135 1 95.56 106 GLU A N 1
ATOM 840 C CA . GLU A 1 106 ? -10.281 -23.203 1.835 1 95.56 106 GLU A CA 1
ATOM 841 C C . GLU A 1 106 ? -11.508 -23.422 0.954 1 95.56 106 GLU A C 1
ATOM 843 O O . GLU A 1 106 ? -12.555 -23.844 1.439 1 95.56 106 GLU A O 1
ATOM 848 N N . ASN A 1 107 ? -11.328 -23.188 -0.31 1 94.56 107 ASN A N 1
ATOM 849 C CA . ASN A 1 107 ? -12.484 -23.219 -1.199 1 94.56 107 ASN A CA 1
ATOM 850 C C . ASN A 1 107 ? -12.539 -24.516 -1.997 1 94.56 107 ASN A C 1
ATOM 852 O O . ASN A 1 107 ? -13.492 -24.75 -2.748 1 94.56 107 ASN A O 1
ATOM 856 N N . GLY A 1 108 ? -11.492 -25.266 -1.854 1 93.75 108 GLY A N 1
ATOM 857 C CA . GLY A 1 108 ? -11.445 -26.516 -2.6 1 93.75 108 GLY A CA 1
ATOM 858 C C . GLY A 1 108 ? -12 -27.703 -1.821 1 93.75 108 GLY A C 1
ATOM 859 O O . GLY A 1 108 ? -12.148 -28.797 -2.369 1 93.75 108 GLY A O 1
ATOM 860 N N . GLU A 1 109 ? -12.297 -27.562 -0.595 1 87.19 109 GLU A N 1
ATOM 861 C CA . GLU A 1 109 ? -12.844 -28.641 0.23 1 87.19 109 GLU A CA 1
ATOM 862 C C . GLU A 1 109 ? -14.344 -28.797 -0.005 1 87.19 109 GLU A C 1
ATOM 864 O O . GLU A 1 109 ? -15.094 -27.812 0.044 1 87.19 109 GLU A O 1
ATOM 869 N N . GLU A 1 110 ? -14.68 -30.078 -0.28 1 78.12 110 GLU A N 1
ATOM 870 C CA . GLU A 1 110 ? -16.094 -30.391 -0.493 1 78.12 110 GLU A CA 1
ATOM 871 C C . GLU A 1 110 ? -16.906 -30.188 0.783 1 78.12 110 GLU A C 1
ATOM 873 O O . GLU A 1 110 ? -16.422 -30.469 1.884 1 78.12 110 GLU A O 1
ATOM 878 N N . GLN A 1 111 ? -18 -29.422 0.582 1 69.44 111 GLN A N 1
ATOM 879 C CA . GLN A 1 111 ? -18.875 -29.281 1.738 1 69.44 111 GLN A CA 1
ATOM 880 C C . GLN A 1 111 ? -19.781 -30.5 1.9 1 69.44 111 GLN A C 1
ATOM 882 O O . GLN A 1 111 ? -20.203 -31.109 0.911 1 69.44 111 GLN A O 1
ATOM 887 N N . ASP A 1 112 ? -19.703 -31.109 3.109 1 61.5 112 ASP A N 1
ATOM 888 C CA . ASP A 1 112 ? -20.531 -32.25 3.441 1 61.5 112 ASP A CA 1
ATOM 889 C C . ASP A 1 112 ? -22 -31.984 3.152 1 61.5 112 ASP A C 1
ATOM 891 O O . ASP A 1 112 ? -22.484 -30.875 3.365 1 61.5 112 ASP A O 1
ATOM 895 N N . LEU A 1 113 ? -22.531 -32.844 2.273 1 58.06 113 LEU A N 1
ATOM 896 C CA . LEU A 1 113 ? -23.969 -32.781 2.012 1 58.06 113 LEU A CA 1
ATOM 897 C C . LEU A 1 113 ? -24.766 -32.969 3.303 1 58.06 113 LEU A C 1
ATOM 899 O O . LEU A 1 113 ? -24.469 -33.844 4.113 1 58.06 113 LEU A O 1
ATOM 903 N N . THR A 1 114 ? -25.234 -31.969 3.865 1 54.22 114 THR A N 1
ATOM 904 C CA . THR A 1 114 ? -26.094 -32.188 5.02 1 54.22 114 THR A CA 1
ATOM 905 C C . THR A 1 114 ? -27.25 -33.125 4.66 1 54.22 114 THR A C 1
ATOM 907 O O . THR A 1 114 ? -27.812 -33.781 5.535 1 54.22 114 THR A O 1
ATOM 910 N N . SER A 1 115 ? -28 -33.031 3.5 1 56.94 115 SER A N 1
ATOM 911 C CA . SER A 1 115 ? -29.188 -33.844 3.225 1 56.94 115 SER A CA 1
ATOM 912 C C . SER A 1 115 ? -29.047 -34.594 1.902 1 56.94 115 SER A C 1
ATOM 914 O O . SER A 1 115 ? -28.344 -34.125 1 1 56.94 115 SER A O 1
ATOM 916 N N . LYS A 1 116 ? -29.516 -35.875 1.739 1 57.25 116 LYS A N 1
ATOM 917 C CA . LYS A 1 116 ? -29.578 -36.844 0.64 1 57.25 116 LYS A CA 1
ATOM 918 C C . LYS A 1 116 ? -30.031 -36.156 -0.652 1 57.25 116 LYS A C 1
ATOM 920 O O . LYS A 1 116 ? -29.734 -36.656 -1.747 1 57.25 116 LYS A O 1
ATOM 925 N N . GLU A 1 117 ? -30.859 -35.25 -0.596 1 56.78 117 GLU A N 1
ATOM 926 C CA . GLU A 1 117 ? -31.562 -34.625 -1.701 1 56.78 117 GLU A CA 1
ATOM 927 C C . GLU A 1 117 ? -30.719 -33.5 -2.322 1 56.78 117 GLU A C 1
ATOM 929 O O . GLU A 1 117 ? -31.078 -32.938 -3.359 1 56.78 117 GLU A O 1
ATOM 934 N N . GLN A 1 118 ? -29.5 -33.188 -1.721 1 60.12 118 GLN A N 1
ATOM 935 C CA . GLN A 1 118 ? -28.797 -31.984 -2.129 1 60.12 118 GLN A CA 1
ATOM 936 C C . GLN A 1 118 ? -27.781 -32.281 -3.221 1 60.12 118 GLN A C 1
ATOM 938 O O . GLN A 1 118 ? -27.266 -33.406 -3.314 1 60.12 118 GLN A O 1
ATOM 943 N N . VAL A 1 119 ? -27.75 -31.375 -4.219 1 65.25 119 VAL A N 1
ATOM 944 C CA . VAL A 1 119 ? -26.859 -31.359 -5.371 1 65.25 119 VAL A CA 1
ATOM 945 C C . VAL A 1 119 ? -25.422 -31.656 -4.918 1 65.25 119 VAL A C 1
ATOM 947 O O . VAL A 1 119 ? -24.922 -31.031 -3.984 1 65.25 119 VAL A O 1
ATOM 950 N N . ARG A 1 120 ? -25.031 -32.812 -5.324 1 80.12 120 ARG A N 1
ATOM 951 C CA . ARG A 1 120 ? -23.672 -33.25 -4.938 1 80.12 120 ARG A CA 1
ATOM 952 C C . ARG A 1 120 ? -22.625 -32.375 -5.625 1 80.12 120 ARG A C 1
ATOM 954 O O . ARG A 1 120 ? -22.766 -32.031 -6.805 1 80.12 120 ARG A O 1
ATOM 961 N N . PHE A 1 121 ? -21.766 -31.734 -4.785 1 85.06 121 PHE A N 1
ATOM 962 C CA . PHE A 1 121 ? -20.641 -31 -5.32 1 85.06 121 PHE A CA 1
ATOM 963 C C . PHE A 1 121 ? -19.359 -31.828 -5.215 1 85.06 121 PHE A C 1
ATOM 965 O O . PHE A 1 121 ? -19.172 -32.594 -4.27 1 85.06 121 PHE A O 1
ATOM 972 N N . MET A 1 122 ? -18.625 -31.766 -6.297 1 87.75 122 MET A N 1
ATOM 973 C CA . MET A 1 122 ? -17.359 -32.5 -6.355 1 87.75 122 MET A CA 1
ATOM 974 C C . MET A 1 122 ? -16.172 -31.531 -6.457 1 87.75 122 MET A C 1
ATOM 976 O O . MET A 1 122 ? -16.25 -30.516 -7.16 1 87.75 122 MET A O 1
ATOM 980 N N . SER A 1 123 ? -15.094 -31.875 -5.762 1 91.38 123 SER A N 1
ATOM 981 C CA . SER A 1 123 ? -13.859 -31.109 -5.832 1 91.38 123 SER A CA 1
ATOM 982 C C . SER A 1 123 ? -12.992 -31.547 -7.004 1 91.38 123 SER A C 1
ATOM 984 O O . SER A 1 123 ? -12.883 -32.75 -7.281 1 91.38 123 SER A O 1
ATOM 986 N N . PHE A 1 124 ? -12.391 -30.578 -7.645 1 92.81 124 PHE A N 1
ATOM 987 C CA . PHE A 1 124 ? -11.531 -30.859 -8.789 1 92.81 124 PHE A CA 1
ATOM 988 C C . PHE A 1 124 ? -10.102 -30.406 -8.523 1 92.81 124 PHE A C 1
ATOM 990 O O . PHE A 1 124 ? -9.352 -30.125 -9.461 1 92.81 124 PHE A O 1
ATOM 997 N N . VAL A 1 125 ? -9.727 -30.328 -7.316 1 95.44 125 VAL A N 1
ATOM 998 C CA . VAL A 1 125 ? -8.375 -29.922 -6.922 1 95.44 125 VAL A CA 1
ATOM 999 C C . VAL A 1 125 ? -7.879 -30.828 -5.801 1 95.44 125 VAL A C 1
ATOM 1001 O O . VAL A 1 125 ? -8.664 -31.297 -4.977 1 95.44 125 VAL A O 1
ATOM 1004 N N . ASP A 1 126 ? -6.613 -31.172 -5.883 1 95.5 126 ASP A N 1
ATOM 1005 C CA . ASP A 1 126 ? -5.965 -31.906 -4.801 1 95.5 126 ASP A CA 1
ATOM 1006 C C . ASP A 1 126 ? -5.641 -30.969 -3.631 1 95.5 126 ASP A C 1
ATOM 1008 O O . ASP A 1 126 ? -4.57 -30.359 -3.596 1 95.5 126 ASP A O 1
ATOM 1012 N N . VAL A 1 127 ? -6.516 -30.953 -2.66 1 95.5 127 VAL A N 1
ATOM 1013 C CA . VAL A 1 127 ? -6.41 -30.016 -1.547 1 95.5 127 VAL A CA 1
ATOM 1014 C C . VAL A 1 127 ? -5.16 -30.328 -0.727 1 95.5 127 VAL A C 1
ATOM 1016 O O . VAL A 1 127 ? -4.48 -29.406 -0.249 1 95.5 127 VAL A O 1
ATOM 1019 N N . SER A 1 128 ? -4.801 -31.562 -0.555 1 96.62 128 SER A N 1
ATOM 1020 C CA . SER A 1 128 ? -3.633 -31.953 0.223 1 96.62 128 SER A CA 1
ATOM 1021 C C . SER A 1 128 ? -2.348 -31.422 -0.401 1 96.62 128 SER A C 1
ATOM 1023 O O . SER A 1 128 ? -1.446 -30.969 0.31 1 96.62 128 SER A O 1
ATOM 1025 N N . LYS A 1 129 ? -2.258 -31.422 -1.708 1 97.69 129 LYS A N 1
ATOM 1026 C CA . LYS A 1 129 ? -1.118 -30.891 -2.451 1 97.69 129 LYS A CA 1
ATOM 1027 C C . LYS A 1 129 ? -0.913 -29.406 -2.162 1 97.69 129 LYS A C 1
ATOM 1029 O O . LYS A 1 129 ? 0.203 -28.969 -1.866 1 97.69 129 LYS A O 1
ATOM 1034 N N . TYR A 1 130 ? -1.976 -28.688 -2.127 1 97.94 130 TYR A N 1
ATOM 1035 C CA . TYR A 1 130 ? -1.884 -27.25 -1.936 1 97.94 130 TYR A CA 1
ATOM 1036 C C . TYR A 1 130 ? -1.7 -26.906 -0.463 1 97.94 130 TYR A C 1
ATOM 1038 O O . TYR A 1 130 ? -1.073 -25.891 -0.128 1 97.94 130 TYR A O 1
ATOM 1046 N N . ASP A 1 131 ? -2.23 -27.75 0.361 1 97.75 131 ASP A N 1
ATOM 1047 C CA . ASP A 1 131 ? -1.954 -27.578 1.782 1 97.75 131 ASP A CA 1
ATOM 1048 C C . ASP A 1 131 ? -0.464 -27.734 2.076 1 97.75 131 ASP A C 1
ATOM 1050 O O . ASP A 1 131 ? 0.114 -26.938 2.818 1 97.75 131 ASP A O 1
ATOM 1054 N N . THR A 1 132 ? 0.184 -28.688 1.463 1 98.25 132 THR A N 1
ATOM 1055 C CA . THR A 1 132 ? 1.623 -28.906 1.587 1 98.25 132 THR A CA 1
ATOM 1056 C C . THR A 1 132 ? 2.391 -27.703 1.02 1 98.25 132 THR A C 1
ATOM 1058 O O . THR A 1 132 ? 3.377 -27.266 1.609 1 98.25 132 THR A O 1
ATOM 1061 N N . LYS A 1 133 ? 1.909 -27.156 -0.062 1 98.19 133 LYS A N 1
ATOM 1062 C CA . LYS A 1 133 ? 2.52 -25.984 -0.671 1 98.19 133 LYS A CA 1
ATOM 1063 C C . LYS A 1 133 ? 2.457 -24.781 0.269 1 98.19 133 LYS A C 1
ATOM 1065 O O . LYS A 1 133 ? 3.412 -24 0.359 1 98.19 133 LYS A O 1
ATOM 1070 N N . ALA A 1 134 ? 1.332 -24.641 0.921 1 98.44 134 ALA A N 1
ATOM 1071 C CA . ALA A 1 134 ? 1.182 -23.547 1.876 1 98.44 134 ALA A CA 1
ATOM 1072 C C . ALA A 1 134 ? 2.229 -23.641 2.982 1 98.44 134 ALA A C 1
ATOM 1074 O O . ALA A 1 134 ? 2.826 -22.625 3.363 1 98.44 134 ALA A O 1
ATOM 1075 N N . GLU A 1 135 ? 2.482 -24.859 3.422 1 98.31 135 GLU A N 1
ATOM 1076 C CA . GLU A 1 135 ? 3.475 -25.062 4.473 1 98.31 135 GLU A CA 1
ATOM 1077 C C . GLU A 1 135 ? 4.875 -24.703 3.988 1 98.31 135 GLU A C 1
ATOM 1079 O O . GLU A 1 135 ? 5.641 -24.062 4.715 1 98.31 135 GLU A O 1
ATOM 1084 N N . GLU A 1 136 ? 5.184 -25.078 2.809 1 98.12 136 GLU A N 1
ATOM 1085 C CA . GLU A 1 136 ? 6.484 -24.766 2.221 1 98.12 136 GLU A CA 1
ATOM 1086 C C . GLU A 1 136 ? 6.672 -23.266 2.055 1 98.12 136 GLU A C 1
ATOM 1088 O O . GLU A 1 136 ? 7.742 -22.734 2.342 1 98.12 136 GLU A O 1
ATOM 1093 N N . LEU A 1 137 ? 5.617 -22.625 1.594 1 98.31 137 LEU A N 1
ATOM 1094 C CA . LEU A 1 137 ? 5.672 -21.188 1.396 1 98.31 137 LEU A CA 1
ATOM 1095 C C . LEU A 1 137 ? 5.867 -20.469 2.723 1 98.31 137 LEU A C 1
ATOM 1097 O O . LEU A 1 137 ? 6.625 -19.5 2.803 1 98.31 137 LEU A O 1
ATOM 1101 N N . LEU A 1 138 ? 5.164 -20.938 3.777 1 98.31 138 LEU A N 1
ATOM 1102 C CA . LEU A 1 138 ? 5.32 -20.344 5.102 1 98.31 138 LEU A CA 1
ATOM 1103 C C . LEU A 1 138 ? 6.766 -20.438 5.574 1 98.31 138 LEU A C 1
ATOM 1105 O O . LEU A 1 138 ? 7.312 -19.469 6.109 1 98.31 138 LEU A O 1
ATOM 1109 N N . LYS A 1 139 ? 7.344 -21.562 5.281 1 97.94 139 LYS A N 1
ATOM 1110 C CA . LYS A 1 139 ? 8.734 -21.766 5.664 1 97.94 139 LYS A CA 1
ATOM 1111 C C . LYS A 1 139 ? 9.664 -20.828 4.895 1 97.94 139 LYS A C 1
ATOM 1113 O O . LYS A 1 139 ? 10.57 -20.234 5.48 1 97.94 139 LYS A O 1
ATOM 1118 N N . GLN A 1 140 ? 9.453 -20.703 3.621 1 97.06 140 GLN A N 1
ATOM 1119 C CA . GLN A 1 140 ? 10.258 -19.828 2.787 1 97.06 140 GLN A CA 1
ATOM 1120 C C . GLN A 1 140 ? 10.148 -18.375 3.252 1 97.06 140 GLN A C 1
ATOM 1122 O O . GLN A 1 140 ? 11.148 -17.656 3.307 1 97.06 140 GLN A O 1
ATOM 1127 N N . ILE A 1 141 ? 8.953 -17.969 3.578 1 97.69 141 ILE A N 1
ATOM 1128 C CA . ILE A 1 141 ? 8.711 -16.594 4.039 1 97.69 141 ILE A CA 1
ATOM 1129 C C . ILE A 1 141 ? 9.438 -16.359 5.363 1 97.69 141 ILE A C 1
ATOM 1131 O O . ILE A 1 141 ? 10.094 -15.336 5.547 1 97.69 141 ILE A O 1
ATOM 1135 N N . GLN A 1 142 ? 9.344 -17.359 6.234 1 97.5 142 GLN A N 1
ATOM 1136 C CA . GLN A 1 142 ? 10 -17.234 7.535 1 97.5 142 GLN A CA 1
ATOM 1137 C C . GLN A 1 142 ? 11.516 -17.125 7.383 1 97.5 142 GLN A C 1
ATOM 1139 O O . GLN A 1 142 ? 12.148 -16.312 8.039 1 97.5 142 GLN A O 1
ATOM 1144 N N . GLU A 1 143 ? 12.078 -17.953 6.551 1 95.25 143 GLU A N 1
ATOM 1145 C CA . GLU A 1 143 ? 13.516 -17.922 6.297 1 95.25 143 GLU A CA 1
ATOM 1146 C C . GLU A 1 143 ? 13.938 -16.562 5.719 1 95.25 143 GLU A C 1
ATOM 1148 O O . GLU A 1 143 ? 14.938 -15.992 6.145 1 95.25 143 GLU A O 1
ATOM 1153 N N . LEU A 1 144 ? 13.195 -16.078 4.789 1 94.31 144 LEU A N 1
ATOM 1154 C CA . LEU A 1 144 ? 13.492 -14.789 4.16 1 94.31 144 LEU A CA 1
ATOM 1155 C C . LEU A 1 144 ? 13.367 -13.656 5.172 1 94.31 144 LEU A C 1
ATOM 1157 O O . LEU A 1 144 ? 14.219 -12.766 5.215 1 94.31 144 LEU A O 1
ATOM 1161 N N . ASP A 1 145 ? 12.367 -13.734 6.012 1 95.56 145 ASP A N 1
ATOM 1162 C CA . ASP A 1 145 ? 12.172 -12.727 7.051 1 95.56 145 ASP A CA 1
ATOM 1163 C C . ASP A 1 145 ? 13.359 -12.688 8.008 1 95.56 145 ASP A C 1
ATOM 1165 O O . ASP A 1 145 ? 13.82 -11.609 8.398 1 95.56 145 ASP A O 1
ATOM 1169 N N . ASN A 1 146 ? 13.781 -13.82 8.383 1 94.94 146 ASN A N 1
ATOM 1170 C CA . ASN A 1 146 ? 14.922 -13.898 9.289 1 94.94 146 ASN A CA 1
ATOM 1171 C C . ASN A 1 146 ? 16.172 -13.266 8.664 1 94.94 146 ASN A C 1
ATOM 1173 O O . ASN A 1 146 ? 16.891 -12.539 9.336 1 94.94 146 ASN A O 1
ATOM 1177 N N . LYS A 1 147 ? 16.344 -13.508 7.434 1 91.62 147 LYS A N 1
ATOM 1178 C CA . LYS A 1 147 ? 17.484 -12.95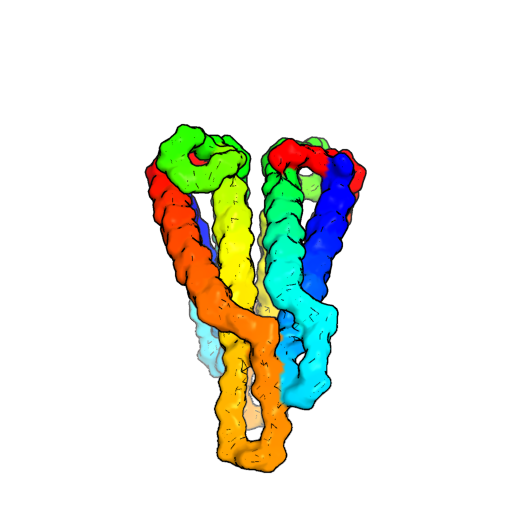3 6.727 1 91.62 147 LYS A CA 1
ATOM 1179 C C . LYS A 1 147 ? 17.375 -11.438 6.598 1 91.62 147 LYS A C 1
ATOM 1181 O O . LYS A 1 147 ? 18.344 -10.719 6.836 1 91.62 147 LYS A O 1
ATOM 1186 N N . LEU A 1 148 ? 16.234 -11 6.23 1 94.06 148 LEU A N 1
ATOM 1187 C CA . LEU A 1 148 ? 16 -9.57 6.113 1 94.06 148 LEU A CA 1
ATOM 1188 C C . LEU A 1 148 ? 16.234 -8.867 7.445 1 94.06 148 LEU A C 1
ATOM 1190 O O . LEU A 1 148 ? 16.844 -7.797 7.492 1 94.06 148 LEU A O 1
ATOM 1194 N N . GLN A 1 149 ? 15.789 -9.539 8.453 1 95.06 149 GLN A N 1
ATOM 1195 C CA . GLN A 1 149 ? 15.953 -8.961 9.781 1 95.06 149 GLN A CA 1
ATOM 1196 C C . GLN A 1 149 ? 17.422 -8.852 10.156 1 95.06 149 GLN A C 1
ATOM 1198 O O . GLN A 1 149 ? 17.875 -7.816 10.656 1 95.06 149 GLN A O 1
ATOM 1203 N N . SER A 1 150 ? 18.125 -9.883 9.977 1 93.38 150 SER A N 1
ATOM 1204 C CA . SER A 1 150 ? 19.547 -9.859 10.242 1 93.38 150 SER A CA 1
ATOM 1205 C C . SER A 1 150 ? 20.25 -8.766 9.438 1 93.38 150 SER A C 1
ATOM 1207 O O . SER A 1 150 ? 21.062 -8.008 9.969 1 93.38 150 SER A O 1
ATOM 1209 N N . MET A 1 151 ? 19.891 -8.602 8.195 1 92.44 151 MET A N 1
ATOM 1210 C CA . MET A 1 151 ? 20.484 -7.605 7.316 1 92.44 151 MET A CA 1
ATOM 1211 C C . MET A 1 151 ? 20.203 -6.195 7.82 1 92.44 151 MET A C 1
ATOM 1213 O O . MET A 1 151 ? 21.047 -5.309 7.727 1 92.44 151 MET A O 1
ATOM 1217 N N . ASN A 1 152 ? 19 -6.031 8.367 1 95.19 152 ASN A N 1
ATOM 1218 C CA . ASN A 1 152 ? 18.625 -4.719 8.883 1 95.19 152 ASN A CA 1
ATOM 1219 C C . ASN A 1 152 ? 19.609 -4.25 9.961 1 95.19 152 ASN A C 1
ATOM 1221 O O . ASN A 1 152 ? 19.844 -3.051 10.102 1 95.19 152 ASN A O 1
ATOM 1225 N N . TRP A 1 153 ? 20.266 -5.18 10.672 1 95.81 153 TRP A N 1
ATOM 1226 C CA . TRP A 1 153 ? 21.156 -4.816 11.758 1 95.81 153 TRP A CA 1
ATOM 1227 C C . TRP A 1 153 ? 22.609 -4.73 11.258 1 95.81 153 TRP A C 1
ATOM 1229 O O . TRP A 1 153 ? 23.484 -4.25 11.977 1 95.81 153 TRP A O 1
ATOM 1239 N N . GLU A 1 154 ? 22.797 -5.195 10.078 1 93.94 154 GLU A N 1
ATOM 1240 C CA . GLU A 1 154 ? 24.156 -5.203 9.539 1 93.94 154 GLU A CA 1
ATOM 1241 C C . GLU A 1 154 ? 24.375 -4.008 8.617 1 93.94 154 GLU A C 1
ATOM 1243 O O . GLU A 1 154 ? 25.5 -3.514 8.5 1 93.94 154 GLU A O 1
ATOM 1248 N N . VAL A 1 155 ? 23.359 -3.594 7.957 1 95.19 155 VAL A N 1
ATOM 1249 C CA . VAL A 1 155 ? 23.453 -2.559 6.934 1 95.19 155 VAL A CA 1
ATOM 1250 C C . VAL A 1 155 ? 23.297 -1.181 7.574 1 95.19 155 VAL A C 1
ATOM 1252 O O . VAL A 1 155 ? 22.438 -0.979 8.422 1 95.19 155 VAL A O 1
ATOM 1255 N N . ASP A 1 156 ? 24.156 -0.285 7.152 1 96.88 156 ASP A N 1
ATOM 1256 C CA . ASP A 1 156 ? 24.031 1.106 7.57 1 96.88 156 ASP A CA 1
ATOM 1257 C C . ASP A 1 156 ? 23.109 1.879 6.621 1 96.88 156 ASP A C 1
ATOM 1259 O O . ASP A 1 156 ? 23.156 1.688 5.406 1 96.88 156 ASP A O 1
ATOM 1263 N N . LEU A 1 157 ? 22.281 2.77 7.188 1 97.44 157 LEU A N 1
ATOM 1264 C CA . LEU A 1 157 ? 21.438 3.639 6.379 1 97.44 157 LEU A CA 1
ATOM 1265 C C . LEU A 1 157 ? 22.281 4.621 5.57 1 97.44 157 LEU A C 1
ATOM 1267 O O . LEU A 1 157 ? 23.234 5.211 6.094 1 97.44 157 LEU A O 1
ATOM 1271 N N . ILE A 1 158 ? 21.953 4.77 4.371 1 94.31 158 ILE A N 1
ATOM 1272 C CA . ILE A 1 158 ? 22.547 5.812 3.539 1 94.31 158 ILE A CA 1
ATOM 1273 C C . ILE A 1 158 ? 21.594 7 3.443 1 94.31 158 ILE A C 1
ATOM 1275 O O . ILE A 1 158 ? 20.516 6.898 2.84 1 94.31 158 ILE A O 1
ATOM 1279 N N . GLU A 1 159 ? 21.969 8.062 3.969 1 92.88 159 GLU A N 1
ATOM 1280 C CA . GLU A 1 159 ? 21.125 9.25 4 1 92.88 159 GLU A CA 1
ATOM 1281 C C . GLU A 1 159 ? 21.188 10.016 2.678 1 92.88 159 GLU A C 1
ATOM 1283 O O . GLU A 1 159 ? 22.266 10.188 2.109 1 92.88 159 GLU A O 1
ATOM 1288 N N . VAL A 1 160 ? 20.062 10.391 2.275 1 85.81 160 VAL A N 1
ATOM 1289 C CA . VAL A 1 160 ? 20 11.172 1.047 1 85.81 160 VAL A CA 1
ATOM 1290 C C . VAL A 1 160 ? 19.188 12.445 1.285 1 85.81 160 VAL A C 1
ATOM 1292 O O . VAL A 1 160 ? 18.344 12.484 2.18 1 85.81 160 VAL A O 1
ATOM 1295 N N . MET B 1 1 ? 12.766 0.077 -23.156 1 96.5 1 MET B N 1
ATOM 1296 C CA . MET B 1 1 ? 11.422 0.645 -23.219 1 96.5 1 MET B CA 1
ATOM 1297 C C . MET B 1 1 ? 11.312 1.872 -22.312 1 96.5 1 MET B C 1
ATOM 1299 O O . MET B 1 1 ? 12.156 2.086 -21.438 1 96.5 1 MET B O 1
ATOM 1303 N N . LYS B 1 2 ? 10.242 2.611 -22.594 1 97.69 2 LYS B N 1
ATOM 1304 C CA . LYS B 1 2 ? 10.008 3.766 -21.734 1 97.69 2 LYS B CA 1
ATOM 1305 C C . LYS B 1 2 ? 9.422 3.338 -20.391 1 97.69 2 LYS B C 1
ATOM 1307 O O . LYS B 1 2 ? 8.758 2.301 -20.297 1 97.69 2 LYS B O 1
ATOM 1312 N N . LEU B 1 3 ? 9.719 4.16 -19.391 1 97.69 3 LEU B N 1
ATOM 1313 C CA . LEU B 1 3 ? 9.148 3.9 -18.078 1 97.69 3 LEU B CA 1
ATOM 1314 C C . LEU B 1 3 ? 7.629 3.822 -18.156 1 97.69 3 LEU B C 1
ATOM 1316 O O . LEU B 1 3 ? 7.012 2.969 -17.516 1 97.69 3 LEU B O 1
ATOM 1320 N N . ALA B 1 4 ? 6.996 4.648 -18.984 1 98.25 4 ALA B N 1
ATOM 1321 C CA . ALA B 1 4 ? 5.547 4.641 -19.156 1 98.25 4 ALA B CA 1
ATOM 1322 C C . ALA B 1 4 ? 5.066 3.287 -19.688 1 98.25 4 ALA B C 1
ATOM 1324 O O . ALA B 1 4 ? 4.031 2.779 -19.25 1 98.25 4 ALA B O 1
ATOM 1325 N N . GLU B 1 5 ? 5.762 2.707 -20.547 1 98.56 5 GLU B N 1
ATOM 1326 C CA . GLU B 1 5 ? 5.43 1.397 -21.094 1 98.56 5 GLU B CA 1
ATOM 1327 C C . GLU B 1 5 ? 5.559 0.304 -20.047 1 98.56 5 GLU B C 1
ATOM 1329 O O . GLU B 1 5 ? 4.723 -0.6 -19.969 1 98.56 5 GLU B O 1
ATOM 1334 N N . ALA B 1 6 ? 6.602 0.417 -19.297 1 98.62 6 ALA B N 1
ATOM 1335 C CA . ALA B 1 6 ? 6.801 -0.545 -18.219 1 98.62 6 ALA B CA 1
ATOM 1336 C C . ALA B 1 6 ? 5.652 -0.49 -17.219 1 98.62 6 ALA B C 1
ATOM 1338 O O . ALA B 1 6 ? 5.176 -1.527 -16.75 1 98.62 6 ALA B O 1
ATOM 1339 N N . LEU B 1 7 ? 5.301 0.696 -16.938 1 98.5 7 LEU B N 1
ATOM 1340 C CA . LEU B 1 7 ? 4.188 0.875 -16.016 1 98.5 7 LEU B CA 1
ATOM 1341 C C . LEU B 1 7 ? 2.898 0.298 -16.594 1 98.5 7 LEU B C 1
ATOM 1343 O O . LEU B 1 7 ? 2.102 -0.304 -15.875 1 98.5 7 LEU B O 1
ATOM 1347 N N . LYS B 1 8 ? 2.662 0.493 -17.844 1 98.44 8 LYS B N 1
ATOM 1348 C CA . LYS B 1 8 ? 1.516 -0.118 -18.5 1 98.44 8 LYS B CA 1
ATOM 1349 C C . LYS B 1 8 ? 1.603 -1.641 -18.469 1 98.44 8 LYS B C 1
ATOM 1351 O O . LYS B 1 8 ? 0.608 -2.316 -18.188 1 98.44 8 LYS B O 1
ATOM 1356 N N . GLN B 1 9 ? 2.74 -2.182 -18.734 1 98.62 9 GLN B N 1
ATOM 1357 C CA . GLN B 1 9 ? 2.949 -3.623 -18.672 1 98.62 9 GLN B CA 1
ATOM 1358 C C . GLN B 1 9 ? 2.705 -4.16 -17.266 1 98.62 9 GLN B C 1
ATOM 1360 O O . GLN B 1 9 ? 2.152 -5.25 -17.109 1 98.62 9 GLN B O 1
ATOM 1365 N N . ARG B 1 10 ? 3.174 -3.418 -16.297 1 98.69 10 ARG B N 1
ATOM 1366 C CA . ARG B 1 10 ? 2.922 -3.791 -14.906 1 98.69 10 ARG B CA 1
ATOM 1367 C C . ARG B 1 10 ? 1.426 -3.93 -14.641 1 98.69 10 ARG B C 1
ATOM 1369 O O . ARG B 1 10 ? 0.982 -4.926 -14.062 1 98.69 10 ARG B O 1
ATOM 1376 N N . LYS B 1 11 ? 0.721 -2.945 -15.055 1 98.5 11 LYS B N 1
ATOM 1377 C CA . LYS B 1 11 ? -0.729 -2.967 -14.883 1 98.5 11 LYS B CA 1
ATOM 1378 C C . LYS B 1 11 ? -1.354 -4.148 -15.625 1 98.5 11 LYS B C 1
ATOM 1380 O O . LYS B 1 11 ? -2.23 -4.828 -15.086 1 98.5 11 LYS B O 1
ATOM 1385 N N . ASP B 1 12 ? -0.931 -4.383 -16.812 1 98.44 12 ASP B N 1
ATOM 1386 C CA . ASP B 1 12 ? -1.45 -5.48 -17.625 1 98.44 12 ASP B CA 1
ATOM 1387 C C . ASP B 1 12 ? -1.171 -6.832 -16.969 1 98.44 12 ASP B C 1
ATOM 1389 O O . ASP B 1 12 ? -2.053 -7.691 -16.906 1 98.44 12 ASP B O 1
ATOM 1393 N N . LEU B 1 13 ? 0.024 -6.996 -16.484 1 98.56 13 LEU B N 1
ATOM 1394 C CA . LEU B 1 13 ? 0.405 -8.242 -15.828 1 98.56 13 LEU B CA 1
ATOM 1395 C C . LEU B 1 13 ? -0.417 -8.461 -14.562 1 98.56 13 LEU B C 1
ATOM 1397 O O . LEU B 1 13 ? -0.862 -9.578 -14.289 1 98.56 13 LEU B O 1
ATOM 1401 N N . ALA B 1 14 ? -0.59 -7.445 -13.828 1 98.19 14 ALA B N 1
ATOM 1402 C CA . ALA B 1 14 ? -1.416 -7.547 -12.633 1 98.19 14 ALA B CA 1
ATOM 1403 C C . ALA B 1 14 ? -2.84 -7.969 -12.977 1 98.19 14 ALA B C 1
ATOM 1405 O O . ALA B 1 14 ? -3.424 -8.82 -12.305 1 98.19 14 ALA B O 1
ATOM 1406 N N . ASN B 1 15 ? -3.379 -7.367 -14.008 1 98.44 15 ASN B N 1
ATOM 1407 C CA . ASN B 1 15 ? -4.715 -7.73 -14.461 1 98.44 15 ASN B CA 1
ATOM 1408 C C . ASN B 1 15 ? -4.777 -9.188 -14.914 1 98.44 15 ASN B C 1
ATOM 1410 O O . ASN B 1 15 ? -5.746 -9.891 -14.617 1 98.44 15 ASN B O 1
ATOM 1414 N N . GLU B 1 16 ? -3.826 -9.586 -15.617 1 98.44 16 GLU B N 1
ATOM 1415 C CA . GLU B 1 16 ? -3.752 -10.969 -16.078 1 98.44 16 GLU B CA 1
ATOM 1416 C C . GLU B 1 16 ? -3.701 -11.938 -14.891 1 98.44 16 GLU B C 1
ATOM 1418 O O . GLU B 1 16 ? -4.391 -12.961 -14.891 1 98.44 16 GLU B O 1
ATOM 1423 N N . ILE B 1 17 ? -2.922 -11.617 -13.938 1 98.62 17 ILE B N 1
ATOM 1424 C CA . ILE B 1 17 ? -2.816 -12.43 -12.734 1 98.62 17 ILE B CA 1
ATOM 1425 C C . ILE B 1 17 ? -4.184 -12.531 -12.062 1 98.62 17 ILE B C 1
ATOM 1427 O O . ILE B 1 17 ? -4.605 -13.625 -11.664 1 98.62 17 ILE B O 1
ATOM 1431 N N . GLY B 1 18 ? -4.852 -11.422 -11.961 1 98.44 18 GLY B N 1
ATOM 1432 C CA . GLY B 1 18 ? -6.195 -11.438 -11.414 1 98.44 18 GLY B CA 1
ATOM 1433 C C . GLY B 1 18 ? -7.137 -12.359 -12.164 1 98.44 18 GLY B C 1
ATOM 1434 O O . GLY B 1 18 ? -7.926 -13.086 -11.555 1 98.44 18 GLY B O 1
ATOM 1435 N N . ARG B 1 19 ? -7.066 -12.352 -13.461 1 98.25 19 ARG B N 1
ATOM 1436 C CA . ARG B 1 19 ? -7.91 -13.203 -14.289 1 98.25 19 ARG B CA 1
ATOM 1437 C C . ARG B 1 19 ? -7.582 -14.68 -14.062 1 98.25 19 ARG B C 1
ATOM 1439 O O . ARG B 1 19 ? -8.484 -15.508 -13.961 1 98.25 19 ARG B O 1
ATOM 1446 N N . VAL B 1 20 ? -6.293 -14.969 -14.047 1 98.56 20 VAL B N 1
ATOM 1447 C CA . VAL B 1 20 ? -5.844 -16.344 -13.844 1 98.56 20 VAL B CA 1
ATOM 1448 C C . VAL B 1 20 ? -6.359 -16.859 -12.508 1 98.56 20 VAL B C 1
ATOM 1450 O O . VAL B 1 20 ? -6.859 -17.984 -12.422 1 98.56 20 VAL B O 1
ATOM 1453 N N . VAL B 1 21 ? -6.32 -16.062 -11.469 1 98.38 21 VAL B N 1
ATOM 1454 C CA . VAL B 1 21 ? -6.773 -16.438 -10.133 1 98.38 21 VAL B CA 1
ATOM 1455 C C . VAL B 1 21 ? -8.281 -16.688 -10.141 1 98.38 21 VAL B C 1
ATOM 1457 O O . VAL B 1 21 ? -8.758 -17.688 -9.578 1 98.38 21 VAL B O 1
ATOM 1460 N N . LYS B 1 22 ? -9.008 -15.805 -10.781 1 97.81 22 LYS B N 1
ATOM 1461 C CA . LYS B 1 22 ? -10.453 -15.945 -10.859 1 97.81 22 LYS B CA 1
ATOM 1462 C C . LYS B 1 22 ? -10.844 -17.266 -11.539 1 97.81 22 LYS B C 1
ATOM 1464 O O . LYS B 1 22 ? -11.719 -17.984 -11.055 1 97.81 22 LYS B O 1
ATOM 1469 N N . LYS B 1 23 ? -10.219 -17.547 -12.664 1 97.62 23 LYS B N 1
ATOM 1470 C CA . LYS B 1 23 ? -10.477 -18.781 -13.391 1 97.62 23 LYS B CA 1
ATOM 1471 C C . LYS B 1 23 ? -10.172 -20 -12.531 1 97.62 23 LYS B C 1
ATOM 1473 O O . LYS B 1 23 ? -10.922 -20.984 -12.539 1 97.62 23 LYS B O 1
ATOM 1478 N N . MET B 1 24 ? -9.078 -19.922 -11.844 1 97 24 MET B N 1
ATOM 1479 C CA . MET B 1 24 ? -8.656 -21.016 -10.969 1 97 24 MET B CA 1
ATOM 1480 C C . MET B 1 24 ? -9.703 -21.266 -9.883 1 97 24 MET B C 1
ATOM 1482 O O . MET B 1 24 ? -10.164 -22.391 -9.711 1 97 24 MET B O 1
ATOM 1486 N N . LEU B 1 25 ? -10.141 -20.266 -9.227 1 96.19 25 LEU B N 1
ATOM 1487 C CA . LEU B 1 25 ? -11.039 -20.391 -8.086 1 96.19 25 LEU B CA 1
ATOM 1488 C C . LEU B 1 25 ? -12.43 -20.812 -8.531 1 96.19 25 LEU B C 1
ATOM 1490 O O . LEU B 1 25 ? -13.125 -21.531 -7.801 1 96.19 25 LEU B O 1
ATOM 1494 N N . GLN B 1 26 ? -12.789 -20.516 -9.727 1 94.31 26 GLN B N 1
ATOM 1495 C CA . GLN B 1 26 ? -14.086 -20.906 -10.266 1 94.31 26 GLN B CA 1
ATOM 1496 C C . GLN B 1 26 ? -14.102 -22.375 -10.641 1 94.31 26 GLN B C 1
ATOM 1498 O O . GLN B 1 26 ? -15.172 -22.953 -10.875 1 94.31 26 GLN B O 1
ATOM 1503 N N . SER B 1 27 ? -13.008 -22.969 -10.648 1 95.12 27 SER B N 1
ATOM 1504 C CA . SER B 1 27 ? -12.898 -24.328 -11.148 1 95.12 27 SER B CA 1
ATOM 1505 C C . SER B 1 27 ? -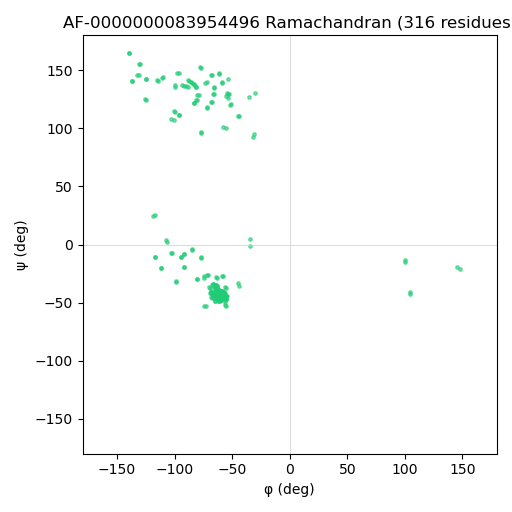12.703 -25.328 -10.008 1 95.12 27 SER B C 1
ATOM 1507 O O . SER B 1 27 ? -12.516 -26.516 -10.242 1 95.12 27 SER B O 1
ATOM 1509 N N . LEU B 1 28 ? -12.711 -24.859 -8.82 1 95.38 28 LEU B N 1
ATOM 1510 C CA . LEU B 1 28 ? -12.344 -25.703 -7.688 1 95.38 28 LEU B CA 1
ATOM 1511 C C . LEU B 1 28 ? -13.445 -26.719 -7.379 1 95.38 28 LEU B C 1
ATOM 1513 O O . LEU B 1 28 ? -13.188 -27.906 -7.254 1 95.38 28 LEU B O 1
ATOM 1517 N N . ILE B 1 29 ? -14.68 -26.312 -7.191 1 92.44 29 ILE B N 1
ATOM 1518 C CA . ILE B 1 29 ? -15.828 -27.141 -6.82 1 92.44 29 ILE B CA 1
ATOM 1519 C C . ILE B 1 29 ? -16.953 -26.938 -7.836 1 92.44 29 ILE B C 1
ATOM 1521 O O . ILE B 1 29 ? -17.344 -25.812 -8.133 1 92.44 29 ILE B O 1
ATOM 1525 N N . LEU B 1 30 ? -17.344 -28.047 -8.344 1 90.44 30 LEU B N 1
ATOM 1526 C CA . LEU B 1 30 ? -18.438 -28 -9.305 1 90.44 30 LEU B CA 1
ATOM 1527 C C . LEU B 1 30 ? -19.516 -29.016 -8.953 1 90.44 30 LEU B C 1
ATOM 1529 O O . LEU B 1 30 ? -19.266 -29.984 -8.227 1 90.44 30 LEU B O 1
ATOM 1533 N N . GLN B 1 31 ? -20.719 -28.641 -9.461 1 86.19 31 GLN B N 1
ATOM 1534 C CA . GLN B 1 31 ? -21.828 -29.578 -9.297 1 86.19 31 GLN B CA 1
ATOM 1535 C C . GLN B 1 31 ? -21.531 -30.906 -10 1 86.19 31 GLN B C 1
ATOM 1537 O O . GLN B 1 31 ? -20.859 -30.922 -11.031 1 86.19 31 GLN B O 1
ATOM 1542 N N . GLU B 1 32 ? -22.109 -31.922 -9.32 1 84.56 32 GLU B N 1
ATOM 1543 C CA . GLU B 1 32 ? -21.938 -33.25 -9.898 1 84.56 32 GLU B CA 1
ATOM 1544 C C . GLU B 1 32 ? -22.406 -33.281 -11.352 1 84.56 32 GLU B C 1
ATOM 1546 O O . GLU B 1 32 ? -23.453 -32.719 -11.688 1 84.56 32 GLU B O 1
ATOM 1551 N N . GLY B 1 33 ? -21.625 -33.781 -12.172 1 87.56 33 GLY B N 1
ATOM 1552 C CA . GLY B 1 33 ? -21.953 -33.875 -13.594 1 87.56 33 GLY B CA 1
ATOM 1553 C C . GLY B 1 33 ? -21.312 -32.781 -14.422 1 87.56 33 GLY B C 1
ATOM 1554 O O . GLY B 1 33 ? -21.281 -32.875 -15.648 1 87.56 33 GLY B O 1
ATOM 1555 N N . LYS B 1 34 ? -20.828 -31.766 -13.789 1 89.38 34 LYS B N 1
ATOM 1556 C CA . LYS B 1 34 ? -20.125 -30.688 -14.484 1 89.38 34 LYS B CA 1
ATOM 1557 C C . LYS B 1 34 ? -18.625 -30.8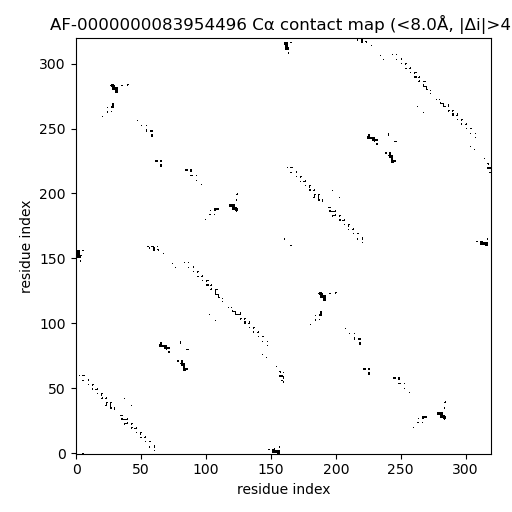91 -14.445 1 89.38 34 LYS B C 1
ATOM 1559 O O . LYS B 1 34 ? -18.094 -31.594 -13.578 1 89.38 34 LYS B O 1
ATOM 1564 N N . LYS B 1 35 ? -18 -30.422 -15.547 1 90.56 35 LYS B N 1
ATOM 1565 C CA . LYS B 1 35 ? -16.531 -30.438 -15.617 1 90.56 35 LYS B CA 1
ATOM 1566 C C . LYS B 1 35 ? -15.961 -29.031 -15.547 1 90.56 35 LYS B C 1
ATOM 1568 O O . LYS B 1 35 ? -16.531 -28.094 -16.094 1 90.56 35 LYS B O 1
ATOM 1573 N N . PRO B 1 36 ? -14.836 -28.953 -14.898 1 91.88 36 PRO B N 1
ATOM 1574 C CA . PRO B 1 36 ? -14.234 -27.625 -14.812 1 91.88 36 PRO B CA 1
ATOM 1575 C C . PRO B 1 36 ? -13.727 -27.109 -16.156 1 91.88 36 PRO B C 1
ATOM 1577 O O . PRO B 1 36 ? -13.266 -27.906 -16.984 1 91.88 36 PRO B O 1
ATOM 1580 N N . LEU B 1 37 ? -13.852 -25.844 -16.297 1 92.25 37 LEU B N 1
ATOM 1581 C CA . LEU B 1 37 ? -13.391 -25.203 -17.531 1 92.25 37 LEU B CA 1
ATOM 1582 C C . LEU B 1 37 ? -11.867 -25.125 -17.562 1 92.25 37 LEU B C 1
ATOM 1584 O O . LEU B 1 37 ? -11.273 -25.125 -18.641 1 92.25 37 LEU B O 1
ATOM 1588 N N . TYR B 1 38 ? -11.273 -25.047 -16.375 1 96.25 38 TYR B N 1
ATOM 1589 C CA . TYR B 1 38 ? -9.828 -24.859 -16.281 1 96.25 38 TYR B CA 1
ATOM 1590 C C . TYR B 1 38 ? -9.211 -25.859 -15.32 1 96.25 38 TYR B C 1
ATOM 1592 O O . TYR B 1 38 ? -9.844 -26.25 -14.336 1 96.25 38 TYR B O 1
ATOM 1600 N N . ASN B 1 39 ? -8 -26.25 -15.664 1 96.19 39 ASN B N 1
ATOM 1601 C CA . ASN B 1 39 ? -7.207 -27.094 -14.766 1 96.19 39 ASN B CA 1
ATOM 1602 C C . ASN B 1 39 ? -6.484 -26.25 -13.719 1 96.19 39 ASN B C 1
ATOM 1604 O O . ASN B 1 39 ? -5.68 -25.375 -14.062 1 96.19 39 ASN B O 1
ATOM 1608 N N . VAL B 1 40 ? -6.742 -26.516 -12.469 1 97.06 40 VAL B N 1
ATOM 1609 C CA . VAL B 1 40 ? -6.25 -25.703 -11.367 1 97.06 40 VAL B CA 1
ATOM 1610 C C . VAL B 1 40 ? -4.723 -25.719 -11.352 1 97.06 40 VAL B C 1
ATOM 1612 O O . VAL B 1 40 ? -4.082 -24.688 -11.195 1 97.06 40 VAL B O 1
ATOM 1615 N N . ASP B 1 41 ? -4.09 -26.844 -11.547 1 97.38 41 ASP B N 1
ATOM 1616 C CA . ASP B 1 41 ? -2.635 -26.953 -11.531 1 97.38 41 ASP B CA 1
ATOM 1617 C C . ASP B 1 41 ? -2.006 -26.156 -12.672 1 97.38 41 ASP B C 1
ATOM 1619 O O . ASP B 1 41 ? -0.971 -25.516 -12.484 1 97.38 41 ASP B O 1
ATOM 1623 N N . GLU B 1 42 ? -2.617 -26.25 -13.789 1 97.88 42 GLU B N 1
ATOM 1624 C CA . GLU B 1 42 ? -2.121 -25.5 -14.938 1 97.88 42 GLU B CA 1
ATOM 1625 C C . GLU B 1 42 ? -2.234 -24 -14.703 1 97.88 42 GLU B C 1
ATOM 1627 O O . GLU B 1 42 ? -1.314 -23.234 -15.031 1 97.88 42 GLU B O 1
ATOM 1632 N N . LYS B 1 43 ? -3.375 -23.594 -14.141 1 98.38 43 LYS B N 1
ATOM 1633 C CA . LYS B 1 43 ? -3.572 -22.172 -13.844 1 98.38 43 LYS B CA 1
ATOM 1634 C C . LYS B 1 43 ? -2.617 -21.703 -12.75 1 98.38 43 LYS B C 1
ATOM 1636 O O . LYS B 1 43 ? -2.148 -20.562 -12.773 1 98.38 43 LYS B O 1
ATOM 1641 N N . TYR B 1 44 ? -2.314 -22.562 -11.828 1 98.31 44 TYR B N 1
ATOM 1642 C CA . TYR B 1 44 ? -1.348 -22.203 -10.789 1 98.31 44 TYR B CA 1
ATOM 1643 C C . TYR B 1 44 ? 0.037 -21.984 -11.391 1 98.31 44 TYR B C 1
ATOM 1645 O O . TYR B 1 44 ? 0.738 -21.047 -11.023 1 98.31 44 TYR B O 1
ATOM 1653 N N . ALA B 1 45 ? 0.433 -22.812 -12.297 1 98.31 45 ALA B N 1
ATOM 1654 C CA . ALA B 1 45 ? 1.719 -22.656 -12.969 1 98.31 45 ALA B CA 1
ATOM 1655 C C . ALA B 1 45 ? 1.764 -21.344 -13.75 1 98.31 45 ALA B C 1
ATOM 1657 O O . ALA B 1 45 ? 2.789 -20.656 -13.758 1 98.31 45 ALA B O 1
ATOM 1658 N N . GLU B 1 46 ? 0.66 -21.031 -14.391 1 98.5 46 GLU B N 1
ATOM 1659 C CA . GLU B 1 46 ? 0.547 -19.766 -15.109 1 98.5 46 GLU B CA 1
ATOM 1660 C C . GLU B 1 46 ? 0.671 -18.578 -14.156 1 98.5 46 GLU B C 1
ATOM 1662 O O . GLU B 1 46 ? 1.361 -17.609 -14.461 1 98.5 46 GLU B O 1
ATOM 1667 N N . TYR B 1 47 ? -0.013 -18.703 -13.023 1 98.69 47 TYR B N 1
ATOM 1668 C CA . TYR B 1 47 ? 0.07 -17.688 -11.977 1 98.69 47 TYR B CA 1
ATOM 1669 C C . TYR B 1 47 ? 1.516 -17.453 -11.555 1 98.69 47 TYR B C 1
ATOM 1671 O O . TYR B 1 47 ? 1.971 -16.312 -11.461 1 98.69 47 TYR B O 1
ATOM 1679 N N . VAL B 1 48 ? 2.246 -18.5 -11.32 1 98.06 48 VAL B N 1
ATOM 1680 C CA . VAL B 1 48 ? 3.623 -18.422 -10.844 1 98.06 48 VAL B CA 1
ATOM 1681 C C . VAL B 1 48 ? 4.492 -17.734 -11.898 1 98.06 48 VAL B C 1
ATOM 1683 O O . VAL B 1 48 ? 5.273 -16.828 -11.57 1 98.06 48 VAL B O 1
ATOM 1686 N N . ALA B 1 49 ? 4.324 -18.078 -13.117 1 98.06 49 ALA B N 1
ATOM 1687 C CA . ALA B 1 49 ? 5.113 -17.5 -14.203 1 98.06 49 ALA B CA 1
ATOM 1688 C C . ALA B 1 49 ? 4.848 -16.016 -14.352 1 98.06 49 ALA B C 1
ATOM 1690 O O . ALA B 1 49 ? 5.785 -15.219 -14.477 1 98.06 49 ALA B O 1
ATOM 1691 N N . ARG B 1 50 ? 3.588 -15.602 -14.289 1 98.44 50 ARG B N 1
ATOM 1692 C CA . ARG B 1 50 ? 3.229 -14.195 -14.445 1 98.44 50 ARG B CA 1
ATOM 1693 C C . ARG B 1 50 ? 3.693 -13.383 -13.242 1 98.44 50 ARG B C 1
ATOM 1695 O O . ARG B 1 50 ? 4.113 -12.227 -13.391 1 98.44 50 ARG B O 1
ATOM 1702 N N . SER B 1 51 ? 3.596 -14.008 -12.062 1 98.12 51 SER B N 1
ATOM 1703 C CA . SER B 1 51 ? 4.059 -13.344 -10.852 1 98.12 51 SER B CA 1
ATOM 1704 C C . SER B 1 51 ? 5.559 -13.078 -10.906 1 98.12 51 SER B C 1
ATOM 1706 O O . SER B 1 51 ? 6.027 -12.039 -10.43 1 98.12 51 SER B O 1
ATOM 1708 N N . GLU B 1 52 ? 6.293 -13.977 -11.5 1 96.62 52 GLU B N 1
ATOM 1709 C CA . GLU B 1 52 ? 7.734 -13.797 -11.656 1 96.62 52 GLU B CA 1
ATOM 1710 C C . GLU B 1 52 ? 8.047 -12.672 -12.641 1 96.62 52 GLU B C 1
ATOM 1712 O O . GLU B 1 52 ? 8.953 -11.867 -12.398 1 96.62 52 GLU B O 1
ATOM 1717 N N . GLN B 1 53 ? 7.309 -12.648 -13.703 1 97.62 53 GLN B N 1
ATOM 1718 C CA . GLN B 1 53 ? 7.473 -11.57 -14.672 1 97.62 53 GLN B CA 1
ATOM 1719 C C . GLN B 1 53 ? 7.184 -10.211 -14.039 1 97.62 53 GLN B C 1
ATOM 1721 O O . GLN B 1 53 ? 7.922 -9.25 -14.258 1 97.62 53 GLN B O 1
ATOM 1726 N N . LEU B 1 54 ? 6.168 -10.156 -13.266 1 98.12 54 LEU B N 1
ATOM 1727 C CA . LEU B 1 54 ? 5.789 -8.922 -12.594 1 98.12 54 LEU B CA 1
ATOM 1728 C C . LEU B 1 54 ? 6.871 -8.484 -11.609 1 98.12 54 LEU B C 1
ATOM 1730 O O . LEU B 1 54 ? 7.211 -7.301 -11.539 1 98.12 54 LEU B O 1
ATOM 1734 N N . ALA B 1 55 ? 7.41 -9.453 -10.859 1 96 55 ALA B N 1
ATOM 1735 C CA . ALA B 1 55 ? 8.453 -9.148 -9.883 1 96 55 ALA B CA 1
ATOM 1736 C C . ALA B 1 55 ? 9.68 -8.539 -10.555 1 96 55 ALA B C 1
ATOM 1738 O O . ALA B 1 55 ? 10.242 -7.566 -10.055 1 96 55 ALA B O 1
ATOM 1739 N N . SER B 1 56 ? 10.078 -9.109 -11.664 1 95.06 56 SER B N 1
ATOM 1740 C CA . SER B 1 56 ? 11.227 -8.602 -12.414 1 95.06 56 SER B CA 1
ATOM 1741 C C . SER B 1 56 ? 10.969 -7.184 -12.922 1 95.06 56 SER B C 1
ATOM 1743 O O . SER B 1 56 ? 11.844 -6.32 -12.82 1 95.06 56 SER B O 1
ATOM 1745 N N . LEU B 1 57 ? 9.812 -6.988 -13.43 1 97.69 57 LEU B N 1
ATOM 1746 C CA . LEU B 1 57 ? 9.438 -5.68 -13.953 1 97.69 57 LEU B CA 1
ATOM 1747 C C . LEU B 1 57 ? 9.414 -4.641 -12.836 1 97.69 57 LEU B C 1
ATOM 1749 O O . LEU B 1 57 ? 9.953 -3.541 -13 1 97.69 57 LEU B O 1
ATOM 1753 N N . VAL B 1 58 ? 8.875 -4.969 -11.68 1 97.25 58 VAL B N 1
ATOM 1754 C CA . VAL B 1 58 ? 8.773 -4.066 -10.531 1 97.25 58 VAL B CA 1
ATOM 1755 C C . VAL B 1 58 ? 10.172 -3.729 -10.023 1 97.25 58 VAL B C 1
ATOM 1757 O O . VAL B 1 58 ? 10.453 -2.582 -9.664 1 97.25 58 VAL B O 1
ATOM 1760 N N . SER B 1 59 ? 11.039 -4.691 -9.977 1 93.56 59 SER B N 1
ATOM 1761 C CA . SER B 1 59 ? 12.422 -4.449 -9.562 1 93.56 59 SER B CA 1
ATOM 1762 C C . SER B 1 59 ? 13.078 -3.393 -10.445 1 93.56 59 SER B C 1
ATOM 1764 O O . SER B 1 59 ? 13.719 -2.467 -9.938 1 93.56 59 SER B O 1
ATOM 1766 N N . SER B 1 60 ? 12.875 -3.52 -11.711 1 95.19 60 SER B N 1
ATOM 1767 C CA . SER B 1 60 ? 13.477 -2.586 -12.664 1 95.19 60 SER B CA 1
ATOM 1768 C C . SER B 1 60 ? 12.859 -1.195 -12.531 1 95.19 60 SER B C 1
ATOM 1770 O O . SER B 1 60 ? 13.57 -0.19 -12.586 1 95.19 60 SER B O 1
ATOM 1772 N N . ILE B 1 61 ? 11.562 -1.164 -12.336 1 96.81 61 ILE B N 1
ATOM 1773 C CA . ILE B 1 61 ? 10.891 0.116 -12.156 1 96.81 61 ILE B CA 1
ATOM 1774 C C . ILE B 1 61 ? 11.406 0.805 -10.898 1 96.81 61 ILE B C 1
ATOM 1776 O O . ILE B 1 61 ? 11.75 1.989 -10.922 1 96.81 61 ILE B O 1
ATOM 1780 N N . ASN B 1 62 ? 11.547 0.024 -9.805 1 93.62 62 ASN B N 1
ATOM 1781 C CA . ASN B 1 62 ? 12.039 0.587 -8.555 1 93.62 62 ASN B CA 1
ATOM 1782 C C . ASN B 1 62 ? 13.461 1.115 -8.695 1 93.62 62 ASN B C 1
ATOM 1784 O O . ASN B 1 62 ? 13.781 2.201 -8.211 1 93.62 62 ASN B O 1
ATOM 1788 N N . TYR B 1 63 ? 14.234 0.364 -9.375 1 90.44 63 TYR B N 1
ATOM 1789 C CA . TYR B 1 63 ? 15.617 0.764 -9.602 1 90.44 63 TYR B CA 1
ATOM 1790 C C . TYR B 1 63 ? 15.688 2.049 -10.414 1 90.44 63 TYR B C 1
ATOM 1792 O O . TYR B 1 63 ? 16.359 3.002 -10.031 1 90.44 63 TYR B O 1
ATOM 1800 N N . THR B 1 64 ? 14.938 2.105 -11.445 1 93.38 64 THR B N 1
ATOM 1801 C CA . THR B 1 64 ? 14.914 3.275 -12.32 1 93.38 64 THR B CA 1
ATOM 1802 C C . THR B 1 64 ? 14.461 4.516 -11.547 1 93.38 64 THR B C 1
ATOM 1804 O O . THR B 1 64 ? 15.086 5.574 -11.656 1 93.38 64 THR B O 1
ATOM 1807 N N . ASN B 1 65 ? 13.414 4.316 -10.703 1 93.62 65 ASN B N 1
ATOM 1808 C CA . ASN B 1 65 ? 12.875 5.43 -9.922 1 93.62 65 ASN B CA 1
ATOM 1809 C C . ASN B 1 65 ? 13.906 5.973 -8.938 1 93.62 65 ASN B C 1
ATOM 1811 O O . ASN B 1 65 ? 13.914 7.164 -8.633 1 93.62 65 ASN B O 1
ATOM 1815 N N . ASN B 1 66 ? 14.812 5.18 -8.484 1 88.75 66 ASN B N 1
ATOM 1816 C CA . ASN B 1 66 ? 15.727 5.562 -7.418 1 88.75 66 ASN B CA 1
ATOM 1817 C C . ASN B 1 66 ? 17.016 6.152 -7.977 1 88.75 66 ASN B C 1
ATOM 1819 O O . ASN B 1 66 ? 17.703 6.926 -7.293 1 88.75 66 ASN B O 1
ATOM 1823 N N . VAL B 1 67 ? 17.281 5.848 -9.281 1 85.94 67 VAL B N 1
ATOM 1824 C CA . VAL B 1 67 ? 18.609 6.25 -9.758 1 85.94 67 VAL B CA 1
ATOM 1825 C C . VAL B 1 67 ? 18.469 7.371 -10.781 1 85.94 67 VAL B C 1
ATOM 1827 O O . VAL B 1 67 ? 19.438 8.055 -11.094 1 85.94 67 VAL B O 1
ATOM 1830 N N . THR B 1 68 ? 17.281 7.492 -11.367 1 87.5 68 THR B N 1
ATOM 1831 C CA . THR B 1 68 ? 17.094 8.539 -12.367 1 87.5 68 THR B CA 1
ATOM 1832 C C . THR B 1 68 ? 17.047 9.914 -11.719 1 87.5 68 THR B C 1
ATOM 1834 O O . THR B 1 68 ? 16.172 10.188 -10.891 1 87.5 68 THR B O 1
ATOM 1837 N N . LYS B 1 69 ? 18 10.734 -12.078 1 84.12 69 LYS B N 1
ATOM 1838 C CA . LYS B 1 69 ? 18.078 12.086 -11.539 1 84.12 69 LYS B CA 1
ATOM 1839 C C . LYS B 1 69 ? 17.156 13.031 -12.305 1 84.12 69 LYS B C 1
ATOM 1841 O O . LYS B 1 69 ? 17.047 12.938 -13.531 1 84.12 69 LYS B O 1
ATOM 1846 N N . ILE B 1 70 ? 16.531 13.828 -11.539 1 81.56 70 ILE B N 1
ATOM 1847 C CA . ILE B 1 70 ? 15.648 14.82 -12.125 1 81.56 70 ILE B CA 1
ATOM 1848 C C . ILE B 1 70 ? 16.391 16.156 -12.266 1 81.56 70 ILE B C 1
ATOM 1850 O O . ILE B 1 70 ? 17.125 16.562 -11.367 1 81.56 70 ILE B O 1
ATOM 1854 N N . VAL B 1 71 ? 16.75 16.703 -13.531 1 66.19 71 VAL B N 1
ATOM 1855 C CA . VAL B 1 71 ? 17.438 17.953 -13.797 1 66.19 71 VAL B CA 1
ATOM 1856 C C . VAL B 1 71 ? 16.703 19.109 -13.109 1 66.19 71 VAL B C 1
ATOM 1858 O O . VAL B 1 71 ? 15.492 19.266 -13.266 1 66.19 71 VAL B O 1
ATOM 1861 N N . PRO B 1 72 ? 17.578 19.797 -12.336 1 58.88 72 PRO B N 1
ATOM 1862 C CA . PRO B 1 72 ? 17.031 21 -11.688 1 58.88 72 PRO B CA 1
ATOM 1863 C C . PRO B 1 72 ? 16.484 22.016 -12.695 1 58.88 72 PRO B C 1
ATOM 1865 O O . PRO B 1 72 ? 17 22.125 -13.805 1 58.88 72 PRO B O 1
ATOM 1868 N N . GLY B 1 73 ? 15.336 22.688 -12.469 1 54.72 73 GLY B N 1
ATOM 1869 C CA . GLY B 1 73 ? 14.828 23.766 -13.305 1 54.72 73 GLY B CA 1
ATOM 1870 C C . GLY B 1 73 ? 13.672 23.344 -14.188 1 54.72 73 GLY B C 1
ATOM 1871 O O . GLY B 1 73 ? 13 24.188 -14.789 1 54.72 73 GLY B O 1
ATOM 1872 N N . THR B 1 74 ? 13.859 22.125 -14.727 1 48.25 74 THR B N 1
ATOM 1873 C CA . THR B 1 74 ? 12.711 21.828 -15.57 1 48.25 74 THR B CA 1
ATOM 1874 C C . THR B 1 74 ? 11.414 21.922 -14.766 1 48.25 74 THR B C 1
ATOM 1876 O O . THR B 1 74 ? 10.367 22.312 -15.297 1 48.25 74 THR B O 1
ATOM 1879 N N . LEU B 1 75 ? 11.398 21.219 -13.648 1 47.78 75 LEU B N 1
ATOM 1880 C CA . LEU B 1 75 ? 10.102 21.141 -12.992 1 47.78 75 LEU B CA 1
ATOM 1881 C C . LEU B 1 75 ? 10.016 22.109 -11.828 1 47.78 75 LEU B C 1
ATOM 1883 O O . LEU B 1 75 ? 11.023 22.359 -11.148 1 47.78 75 LEU B O 1
ATOM 1887 N N . SER B 1 76 ? 9.242 23.188 -12.047 1 44.28 76 SER B N 1
ATOM 1888 C CA . SER B 1 76 ? 8.922 24.047 -10.922 1 44.28 76 SER B CA 1
ATOM 1889 C C . SER B 1 76 ? 8.766 23.25 -9.633 1 44.28 76 SER B C 1
ATOM 1891 O O . SER B 1 76 ? 7.77 23.391 -8.922 1 44.28 76 SER B O 1
ATOM 1893 N N . ILE B 1 77 ? 8.914 21.938 -9.719 1 47.44 77 ILE B N 1
ATOM 1894 C CA . ILE B 1 77 ? 8.766 21.172 -8.492 1 47.44 77 ILE B CA 1
ATOM 1895 C C . ILE B 1 77 ? 9.703 21.734 -7.418 1 47.44 77 ILE B C 1
ATOM 1897 O O . ILE B 1 77 ? 10.711 22.359 -7.734 1 47.44 77 ILE B O 1
ATOM 1901 N N . ALA B 1 78 ? 9.219 21.734 -6.227 1 46.91 78 ALA B N 1
ATOM 1902 C CA . ALA B 1 78 ? 9.984 22.234 -5.09 1 46.91 78 ALA B CA 1
ATOM 1903 C C . ALA B 1 78 ? 11.469 21.906 -5.25 1 46.91 78 ALA B C 1
ATOM 1905 O O . ALA B 1 78 ? 11.828 20.875 -5.828 1 46.91 78 ALA B O 1
ATOM 1906 N N . GLU B 1 79 ? 12.305 22.672 -5.188 1 53.97 79 GLU B N 1
ATOM 1907 C CA . GLU B 1 79 ? 13.75 22.719 -5 1 53.97 79 GLU B CA 1
ATOM 1908 C C . GLU B 1 79 ? 14.227 21.562 -4.117 1 53.97 79 GLU B C 1
ATOM 1910 O O . GLU B 1 79 ? 13.664 21.328 -3.049 1 53.97 79 GLU B O 1
ATOM 1915 N N . GLY B 1 80 ? 14.648 20.484 -4.789 1 64.5 80 GLY B N 1
ATOM 1916 C CA . GLY B 1 80 ? 15.477 19.641 -3.939 1 64.5 80 GLY B CA 1
ATOM 1917 C C . GLY B 1 80 ? 15.305 18.156 -4.223 1 64.5 80 GLY B C 1
ATOM 1918 O O . GLY B 1 80 ? 16.109 17.344 -3.756 1 64.5 80 GLY B O 1
ATOM 1919 N N . GLU B 1 81 ? 14.07 17.891 -4.918 1 70.5 81 GLU B N 1
ATOM 1920 C CA . GLU B 1 81 ? 14.023 16.469 -5.215 1 70.5 81 GLU B CA 1
ATOM 1921 C C . GLU B 1 81 ? 15.008 16.094 -6.324 1 70.5 81 GLU B C 1
ATOM 1923 O O . GLU B 1 81 ? 15.094 16.797 -7.336 1 70.5 81 GLU B O 1
ATOM 1928 N N . THR B 1 82 ? 15.578 14.992 -6.074 1 81.06 82 THR B N 1
ATOM 1929 C CA . THR B 1 82 ? 16.688 14.664 -6.973 1 81.06 82 THR B CA 1
ATOM 1930 C C . THR B 1 82 ? 16.391 13.391 -7.754 1 81.06 82 THR B C 1
ATOM 1932 O O . THR B 1 82 ? 17.047 13.094 -8.75 1 81.06 82 THR B O 1
ATOM 1935 N N . THR B 1 83 ? 15.305 12.672 -7.344 1 90.44 83 THR B N 1
ATOM 1936 C CA . THR B 1 83 ? 14.984 11.438 -8.055 1 90.44 83 THR B CA 1
ATOM 1937 C C . THR B 1 83 ? 13.477 11.305 -8.242 1 90.44 83 THR B C 1
ATOM 1939 O O . THR B 1 83 ? 12.695 12 -7.586 1 90.44 83 THR B O 1
ATOM 1942 N N . ILE B 1 84 ? 13.102 10.406 -9.125 1 92.75 84 ILE B N 1
ATOM 1943 C CA . ILE B 1 84 ? 11.688 10.109 -9.32 1 92.75 84 ILE B CA 1
ATOM 1944 C C . ILE B 1 84 ? 11.094 9.547 -8.039 1 92.75 84 ILE B C 1
ATOM 1946 O O . ILE B 1 84 ? 9.969 9.898 -7.66 1 92.75 84 ILE B O 1
ATOM 1950 N N . ASN B 1 85 ? 11.836 8.734 -7.332 1 92.38 85 ASN B N 1
ATOM 1951 C CA . ASN B 1 85 ? 11.375 8.18 -6.059 1 92.38 85 ASN B CA 1
ATOM 1952 C C . ASN B 1 85 ? 11.031 9.289 -5.062 1 92.38 85 ASN B C 1
ATOM 1954 O O . ASN B 1 85 ? 10 9.211 -4.387 1 92.38 85 ASN B O 1
ATOM 1958 N N . GLU B 1 86 ? 11.836 10.242 -4.973 1 91.94 86 GLU B N 1
ATOM 1959 C CA . GLU B 1 86 ? 11.57 11.344 -4.059 1 91.94 86 GLU B CA 1
ATOM 1960 C C . GLU B 1 86 ? 10.305 12.102 -4.461 1 91.94 86 GLU B C 1
ATOM 1962 O O . GLU B 1 86 ? 9.555 12.57 -3.602 1 91.94 86 GLU B O 1
ATOM 1967 N N . MET B 1 87 ? 10.055 12.211 -5.746 1 93.12 87 MET B N 1
ATOM 1968 C CA . MET B 1 87 ? 8.82 12.82 -6.223 1 93.12 87 MET B CA 1
ATOM 1969 C C . MET B 1 87 ? 7.605 11.992 -5.82 1 93.12 87 MET B C 1
ATOM 1971 O O . MET B 1 87 ? 6.574 12.539 -5.426 1 93.12 87 MET B O 1
ATOM 1975 N N . LEU B 1 88 ? 7.797 10.742 -5.945 1 95.62 88 LEU B N 1
ATOM 1976 C CA . LEU B 1 88 ? 6.707 9.844 -5.57 1 95.62 88 LEU B CA 1
ATOM 1977 C C . LEU B 1 88 ? 6.422 9.93 -4.074 1 95.62 88 LEU B C 1
ATOM 1979 O O . LEU B 1 88 ? 5.266 9.914 -3.656 1 95.62 88 LEU B O 1
ATOM 1983 N N . ILE B 1 89 ? 7.418 10 -3.262 1 95.62 89 ILE B N 1
ATOM 1984 C CA . ILE B 1 89 ? 7.27 10.141 -1.817 1 95.62 89 ILE B CA 1
ATOM 1985 C C . ILE B 1 89 ? 6.555 11.461 -1.504 1 95.62 89 ILE B C 1
ATOM 1987 O O . ILE B 1 89 ? 5.676 11.508 -0.643 1 95.62 89 ILE B O 1
ATOM 1991 N N . ARG B 1 90 ? 6.906 12.5 -2.191 1 94.56 90 ARG B N 1
ATOM 1992 C CA . ARG B 1 90 ? 6.242 13.781 -2.02 1 94.56 90 ARG B CA 1
ATOM 1993 C C . ARG B 1 90 ? 4.766 13.688 -2.396 1 94.56 90 ARG B C 1
ATOM 1995 O O . ARG B 1 90 ? 3.908 14.25 -1.708 1 94.56 90 ARG B O 1
ATOM 2002 N N . ARG B 1 91 ? 4.492 13.086 -3.479 1 96.31 91 ARG B N 1
ATOM 2003 C CA . ARG B 1 91 ? 3.109 12.922 -3.916 1 96.31 91 ARG B CA 1
ATOM 2004 C C . ARG B 1 91 ? 2.273 12.234 -2.84 1 96.31 91 ARG B C 1
ATOM 2006 O O . ARG B 1 91 ? 1.168 12.68 -2.529 1 96.31 91 ARG B O 1
ATOM 2013 N N . LEU B 1 92 ? 2.867 11.18 -2.279 1 97 92 LEU B N 1
ATOM 2014 C CA . LEU B 1 92 ? 2.164 10.453 -1.229 1 97 92 LEU B CA 1
ATOM 2015 C C . LEU B 1 92 ? 1.938 11.344 -0.011 1 97 92 LEU B C 1
ATOM 2017 O O . LEU B 1 92 ? 0.867 11.305 0.599 1 97 92 LEU B O 1
ATOM 2021 N N . ARG B 1 93 ? 2.912 12.094 0.281 1 96.81 93 ARG B N 1
ATOM 2022 C CA . ARG B 1 93 ? 2.805 13 1.415 1 96.81 93 ARG B CA 1
ATOM 2023 C C . ARG B 1 93 ? 1.701 14.031 1.187 1 96.81 93 ARG B C 1
ATOM 2025 O O . ARG B 1 93 ? 0.916 14.32 2.092 1 96.81 93 ARG B O 1
ATOM 2032 N N . LEU B 1 94 ? 1.628 14.578 0.013 1 97.62 94 LEU B N 1
ATOM 2033 C CA . LEU B 1 94 ? 0.608 15.57 -0.327 1 97.62 94 LEU B CA 1
ATOM 2034 C C . LEU B 1 94 ? -0.785 14.953 -0.268 1 97.62 94 LEU B C 1
ATOM 2036 O O . LEU B 1 94 ? -1.731 15.586 0.198 1 97.62 94 LEU B O 1
ATOM 2040 N N . GLU B 1 95 ? -0.908 13.758 -0.73 1 98.44 95 GLU B N 1
ATOM 2041 C CA . GLU B 1 95 ? -2.188 13.055 -0.687 1 98.44 95 GLU B CA 1
ATOM 2042 C C . GLU B 1 95 ? -2.664 12.867 0.75 1 98.44 95 GLU B C 1
ATOM 2044 O O . GLU B 1 95 ? -3.84 13.078 1.053 1 98.44 95 GLU B O 1
ATOM 2049 N N . LYS B 1 96 ? -1.738 12.453 1.592 1 98.31 96 LYS B N 1
ATOM 2050 C CA . LYS B 1 96 ? -2.088 12.258 2.996 1 98.31 96 LYS B CA 1
ATOM 2051 C C . LYS B 1 96 ? -2.484 13.57 3.656 1 98.31 96 LYS B C 1
ATOM 2053 O O . LYS B 1 96 ? -3.412 13.609 4.469 1 98.31 96 LYS B O 1
ATOM 2058 N N . LYS B 1 97 ? -1.773 14.594 3.316 1 98.25 97 LYS B N 1
ATOM 2059 C CA . LYS B 1 97 ? -2.105 15.922 3.818 1 98.25 97 LYS B CA 1
ATOM 2060 C C . LYS B 1 97 ? -3.502 16.344 3.367 1 98.25 97 LYS B C 1
ATOM 2062 O O . LYS B 1 97 ? -4.281 16.875 4.16 1 98.25 97 LYS B O 1
ATOM 2067 N N . LEU B 1 98 ? -3.797 16.141 2.154 1 98.69 98 LEU B N 1
ATOM 2068 C CA . LEU B 1 98 ? -5.109 16.469 1.611 1 98.69 98 LEU B CA 1
ATOM 2069 C C . LEU B 1 98 ? -6.207 15.703 2.346 1 98.69 98 LEU B C 1
ATOM 2071 O O . LEU B 1 98 ? -7.234 16.281 2.713 1 98.69 98 LEU B O 1
ATOM 2075 N N . ASP B 1 99 ? -5.992 14.422 2.549 1 98.5 99 ASP B N 1
ATOM 2076 C CA . ASP B 1 99 ? -6.949 13.594 3.279 1 98.5 99 ASP B CA 1
ATOM 2077 C C . ASP B 1 99 ? -7.234 14.18 4.66 1 98.5 99 ASP B C 1
ATOM 2079 O O . ASP B 1 99 ? -8.398 14.297 5.062 1 98.5 99 ASP B O 1
ATOM 2083 N N . LEU B 1 100 ? -6.199 14.539 5.34 1 98.5 100 LEU B N 1
ATOM 2084 C CA . LEU B 1 100 ? -6.332 15.109 6.676 1 98.5 100 LEU B CA 1
ATOM 2085 C C . LEU B 1 100 ? -7.125 16.422 6.633 1 98.5 100 LEU B C 1
ATOM 2087 O O . LEU B 1 100 ? -8.047 16.609 7.426 1 98.5 100 LEU B O 1
ATOM 2091 N N . VAL B 1 101 ? -6.73 17.266 5.723 1 98.5 101 VAL B N 1
ATOM 2092 C CA . VAL B 1 101 ? -7.371 18.562 5.605 1 98.5 101 VAL B CA 1
ATOM 2093 C C . VAL B 1 101 ? -8.859 18.391 5.297 1 98.5 101 VAL B C 1
ATOM 2095 O O . VAL B 1 101 ? -9.703 19.078 5.867 1 98.5 101 VAL B O 1
ATOM 2098 N N . LYS B 1 102 ? -9.219 17.453 4.461 1 98.19 102 LYS B N 1
ATOM 2099 C CA . LYS B 1 102 ? -10.617 17.172 4.148 1 98.19 102 LYS B CA 1
ATOM 2100 C C . LYS B 1 102 ? -11.367 16.672 5.383 1 98.19 102 LYS B C 1
ATOM 2102 O O . LYS B 1 102 ? -12.523 17.047 5.602 1 98.19 102 LYS B O 1
ATOM 2107 N N . ARG B 1 103 ? -10.781 15.883 6.152 1 97.56 103 ARG B N 1
ATOM 2108 C CA . ARG B 1 103 ? -11.391 15.406 7.395 1 97.56 103 ARG B CA 1
ATOM 2109 C C . ARG B 1 103 ? -11.648 16.562 8.352 1 97.56 103 ARG B C 1
ATOM 2111 O O . ARG B 1 103 ? -12.672 16.594 9.039 1 97.56 103 ARG B O 1
ATOM 2118 N N . ILE B 1 104 ? -10.672 17.5 8.414 1 97.69 104 ILE B N 1
ATOM 2119 C CA . ILE B 1 104 ? -10.836 18.672 9.266 1 97.69 104 ILE B CA 1
ATOM 2120 C C . ILE B 1 104 ? -12.055 19.469 8.805 1 97.69 104 ILE B C 1
ATOM 2122 O O . ILE B 1 104 ? -12.891 19.859 9.625 1 97.69 104 ILE B O 1
ATOM 2126 N N . VAL B 1 105 ? -12.156 19.688 7.516 1 96.94 105 VAL B N 1
ATOM 2127 C CA . VAL B 1 105 ? -13.25 20.469 6.957 1 96.94 105 VAL B CA 1
ATOM 2128 C C . VAL B 1 105 ? -14.578 19.766 7.207 1 96.94 105 VAL B C 1
ATOM 2130 O O . VAL B 1 105 ? -15.539 20.375 7.672 1 96.94 105 VAL B O 1
ATOM 2133 N N . GLU B 1 106 ? -14.641 18.453 6.965 1 95.56 106 GLU B N 1
ATOM 2134 C CA . GLU B 1 106 ? -15.852 17.656 7.086 1 95.56 106 GLU B CA 1
ATOM 2135 C C . GLU B 1 106 ? -16.312 17.578 8.539 1 95.56 106 GLU B C 1
ATOM 2137 O O . GLU B 1 106 ? -17.516 17.578 8.805 1 95.56 106 GLU B O 1
ATOM 2142 N N . ASN B 1 107 ? -15.383 17.562 9.406 1 94.5 107 ASN B N 1
ATOM 2143 C CA . ASN B 1 107 ? -15.734 17.328 10.805 1 94.5 107 ASN B CA 1
ATOM 2144 C C . ASN B 1 107 ? -15.703 18.625 11.617 1 94.5 107 ASN B C 1
ATOM 2146 O O . ASN B 1 107 ? -16.047 18.625 12.797 1 94.5 107 ASN B O 1
ATOM 2150 N N . GLY B 1 108 ? -15.242 19.625 10.977 1 93.69 108 GLY B N 1
ATOM 2151 C CA . GLY B 1 108 ? -15.156 20.891 11.68 1 93.69 108 GLY B CA 1
ATOM 2152 C C . GLY B 1 108 ? -16.391 21.766 11.508 1 93.69 108 GLY B C 1
ATOM 2153 O O . GLY B 1 108 ? -16.516 22.797 12.156 1 93.69 108 GLY B O 1
ATOM 2154 N N . GLU B 1 109 ? -17.297 21.422 10.664 1 87.06 109 GLU B N 1
ATOM 2155 C CA . GLU B 1 109 ? -18.516 22.172 10.445 1 87.06 109 GLU B CA 1
ATOM 2156 C C . GLU B 1 109 ? -19.547 21.891 11.531 1 87.06 109 GLU B C 1
ATOM 2158 O O . GLU B 1 109 ? -19.844 20.719 11.82 1 87.06 109 GLU B O 1
ATOM 2163 N N . GLU B 1 110 ? -20.047 23.016 12.086 1 77.94 110 GLU B N 1
ATOM 2164 C CA . GLU B 1 110 ? -21.062 22.891 13.117 1 77.94 110 GLU B CA 1
ATOM 2165 C C . GLU B 1 110 ? -22.359 22.328 12.547 1 77.94 110 GLU B C 1
ATOM 2167 O O . GLU B 1 110 ? -22.734 22.625 11.406 1 77.94 110 GLU B O 1
ATOM 2172 N N . GLN B 1 111 ? -22.828 21.281 13.273 1 69.12 111 GLN B N 1
ATOM 2173 C CA . GLN B 1 111 ? -24.109 20.766 12.836 1 69.12 111 GLN B CA 1
ATOM 2174 C C . GLN B 1 111 ? -25.266 21.609 13.375 1 69.12 111 GLN B C 1
ATOM 2176 O O . GLN B 1 111 ? -25.188 22.141 14.492 1 69.12 111 GLN B O 1
ATOM 2181 N N . ASP B 1 112 ? -26.094 22.094 12.406 1 61.16 112 ASP B N 1
ATOM 2182 C CA . ASP B 1 112 ? -27.266 22.891 12.758 1 61.16 112 ASP B CA 1
ATOM 2183 C C . ASP B 1 112 ? -28.125 22.188 13.812 1 61.16 112 ASP B C 1
ATOM 2185 O O . ASP B 1 112 ? -28.266 20.969 13.789 1 61.16 112 ASP B O 1
ATOM 2189 N N . LEU B 1 113 ? -28.234 22.922 14.93 1 57.66 113 LEU B N 1
ATOM 2190 C CA . LEU B 1 113 ? -29.141 22.453 15.969 1 57.66 113 LEU B CA 1
ATOM 2191 C C . LEU B 1 113 ? -30.547 22.25 15.422 1 57.66 113 LEU B C 1
ATOM 2193 O O . LEU B 1 113 ? -31.062 23.125 14.711 1 57.66 113 LEU B O 1
ATOM 2197 N N . THR B 1 114 ? -30.938 21.156 15.133 1 53.47 114 THR B N 1
ATOM 2198 C CA . THR B 1 114 ? -32.344 21.031 14.75 1 53.47 114 THR B CA 1
ATOM 2199 C C . THR B 1 114 ? -33.25 21.594 15.836 1 53.47 114 THR B C 1
ATOM 2201 O O . THR B 1 114 ? -34.375 22 15.555 1 53.47 114 THR B O 1
ATOM 2204 N N . SER B 1 115 ? -33.094 21.359 17.188 1 55.56 115 SER B N 1
ATOM 2205 C CA . SER B 1 115 ? -34.062 21.797 18.203 1 55.56 115 SER B CA 1
ATOM 2206 C C . SER B 1 115 ? -33.375 22.641 19.266 1 55.56 115 SER B C 1
ATOM 2208 O O . SER B 1 115 ? -32.188 22.5 19.531 1 55.56 115 SER B O 1
ATOM 2210 N N . LYS B 1 116 ? -34.031 23.75 19.812 1 56.34 116 LYS B N 1
ATOM 2211 C CA . LYS B 1 116 ? -33.688 24.75 20.828 1 56.34 116 LYS B CA 1
ATOM 2212 C C . LYS B 1 116 ? -33.062 24.078 22.062 1 56.34 116 LYS B C 1
ATOM 2214 O O . LYS B 1 116 ? -32.375 24.734 22.828 1 56.34 116 LYS B O 1
ATOM 2219 N N . GLU B 1 117 ? -33.469 22.969 22.344 1 56.53 117 GLU B N 1
ATOM 2220 C CA . GLU B 1 117 ? -33.156 22.266 23.578 1 56.53 117 GLU B CA 1
ATOM 2221 C C . GLU B 1 117 ? -31.828 21.516 23.453 1 56.53 117 GLU B C 1
ATOM 2223 O O . GLU B 1 117 ? -31.328 20.969 24.453 1 56.53 117 GLU B O 1
ATOM 2228 N N . GLN B 1 118 ? -31.234 21.531 22.25 1 59.81 118 GLN B N 1
ATOM 2229 C CA . GLN B 1 118 ? -30.094 20.641 22.031 1 59.81 118 GLN B CA 1
ATOM 2230 C C . GLN B 1 118 ? -28.781 21.344 22.344 1 59.81 118 GLN B C 1
ATOM 2232 O O . GLN B 1 118 ? -28.688 22.578 22.234 1 59.81 118 GLN B O 1
ATOM 2237 N N . VAL B 1 119 ? -27.891 20.594 23.047 1 64.81 119 VAL B N 1
ATOM 2238 C CA . VAL B 1 119 ? -26.531 20.969 23.438 1 64.81 119 VAL B CA 1
ATOM 2239 C C . VAL B 1 119 ? -25.828 21.641 22.25 1 64.81 119 VAL B C 1
ATOM 2241 O O . VAL B 1 119 ? -25.797 21.094 21.141 1 64.81 119 VAL B O 1
ATOM 2244 N N . ARG B 1 120 ? -25.641 22.922 22.484 1 80.12 120 ARG B N 1
ATOM 2245 C CA . ARG B 1 120 ? -24.984 23.672 21.422 1 80.12 120 ARG B CA 1
ATOM 2246 C C . ARG B 1 120 ? -23.516 23.25 21.266 1 80.12 120 ARG B C 1
ATOM 2248 O O . ARG B 1 120 ? -22.828 23.016 22.266 1 80.12 120 ARG B O 1
ATOM 2255 N N . PHE B 1 121 ? -23.172 22.812 20.031 1 85.12 121 PHE B N 1
ATOM 2256 C CA . PHE B 1 121 ? -21.781 22.531 19.719 1 85.12 121 PHE B CA 1
ATOM 2257 C C . PHE B 1 121 ? -21.141 23.688 18.953 1 85.12 121 PHE B C 1
ATOM 2259 O O . PHE B 1 121 ? -21.812 24.359 18.156 1 85.12 121 PHE B O 1
ATOM 2266 N N . MET B 1 122 ? -19.938 23.984 19.406 1 87.81 122 MET B N 1
ATOM 2267 C CA . MET B 1 122 ? -19.188 25.078 18.781 1 87.81 122 MET B CA 1
ATOM 2268 C C . MET B 1 122 ? -17.953 24.547 18.078 1 87.81 122 MET B C 1
ATOM 2270 O O . MET B 1 122 ? -17.281 23.641 18.578 1 87.81 122 MET B O 1
ATOM 2274 N N . SER B 1 123 ? -17.688 25.141 16.891 1 91.44 123 SER B N 1
ATOM 2275 C CA . SER B 1 123 ? -16.484 24.797 16.141 1 91.44 123 SER B CA 1
ATOM 2276 C C . SER B 1 123 ? -15.281 25.609 16.609 1 91.44 123 SER B C 1
ATOM 2278 O O . SER B 1 123 ? -15.406 26.812 16.891 1 91.44 123 SER B O 1
ATOM 2280 N N . PHE B 1 124 ? -14.125 24.953 16.703 1 92.88 124 PHE B N 1
ATOM 2281 C CA . PHE B 1 124 ? -12.898 25.609 17.141 1 92.88 124 P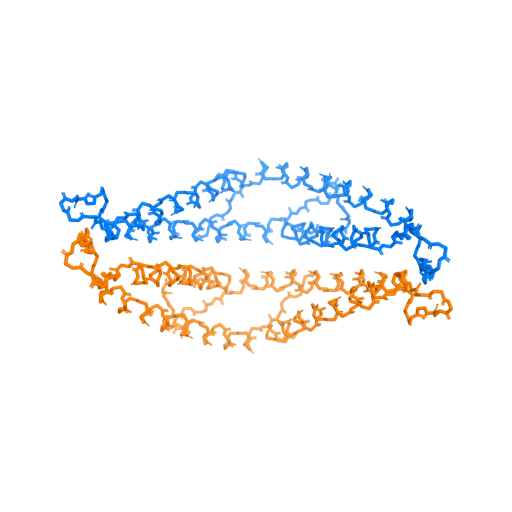HE B CA 1
ATOM 2282 C C . PHE B 1 124 ? -11.844 25.594 16.031 1 92.88 124 PHE B C 1
ATOM 2284 O O . PHE B 1 124 ? -10.648 25.656 16.312 1 92.88 124 PHE B O 1
ATOM 2291 N N . VAL B 1 125 ? -12.273 25.516 14.82 1 95.44 125 VAL B N 1
ATOM 2292 C CA . VAL B 1 125 ? -11.375 25.516 13.672 1 95.44 125 VAL B CA 1
ATOM 2293 C C . VAL B 1 125 ? -11.945 26.422 12.57 1 95.44 125 VAL B C 1
ATOM 2295 O O . VAL B 1 125 ? -13.164 26.531 12.422 1 95.44 125 VAL B O 1
ATOM 2298 N N . ASP B 1 126 ? -11.062 27.141 11.93 1 95.44 126 ASP B N 1
ATOM 2299 C CA . ASP B 1 126 ? -11.445 27.922 10.75 1 95.44 126 ASP B CA 1
ATOM 2300 C C . ASP B 1 126 ? -11.594 27.031 9.523 1 95.44 126 ASP B C 1
ATOM 2302 O O . ASP B 1 126 ? -10.625 26.781 8.812 1 95.44 126 ASP B O 1
ATOM 2306 N N . VAL B 1 127 ? -12.805 26.625 9.258 1 95.44 127 VAL B N 1
ATOM 2307 C CA . VAL B 1 127 ? -13.086 25.656 8.203 1 95.44 127 VAL B CA 1
ATOM 2308 C C . VAL B 1 127 ? -12.727 26.25 6.848 1 95.44 127 VAL B C 1
ATOM 2310 O O . VAL B 1 127 ? -12.219 25.547 5.969 1 95.44 127 VAL B O 1
ATOM 2313 N N . SER B 1 128 ? -12.945 27.516 6.617 1 96.56 128 SER B N 1
ATOM 2314 C CA . SER B 1 128 ? -12.648 28.172 5.348 1 96.56 128 SER B CA 1
ATOM 2315 C C . SER B 1 128 ? -11.156 28.141 5.039 1 96.56 128 SER B C 1
ATOM 2317 O O . SER B 1 128 ? -10.758 27.922 3.893 1 96.56 128 SER B O 1
ATOM 2319 N N . LYS B 1 129 ? -10.32 28.281 6.043 1 97.69 129 LYS B N 1
ATOM 2320 C CA . LYS B 1 129 ? -8.867 28.219 5.918 1 97.69 129 LYS B CA 1
ATOM 2321 C C . LYS B 1 129 ? -8.422 26.844 5.406 1 97.69 129 LYS B C 1
ATOM 2323 O O . LYS B 1 129 ? -7.625 26.766 4.473 1 97.69 129 LYS B O 1
ATOM 2328 N N . TYR B 1 130 ? -9.016 25.859 5.926 1 97.88 130 TYR B N 1
ATOM 2329 C CA . TYR B 1 130 ? -8.609 24.5 5.57 1 97.88 130 TYR B CA 1
ATOM 2330 C C . TYR B 1 130 ? -9.227 24.078 4.242 1 97.88 130 TYR B C 1
ATOM 2332 O O . TYR B 1 130 ? -8.641 23.281 3.5 1 97.88 130 TYR B O 1
ATOM 2340 N N . ASP B 1 131 ? -10.383 24.625 3.988 1 97.69 131 ASP B N 1
ATOM 2341 C CA . ASP B 1 131 ? -10.953 24.406 2.664 1 97.69 131 ASP B CA 1
ATOM 2342 C C . ASP B 1 131 ? -10.055 24.984 1.572 1 97.69 131 ASP B C 1
ATOM 2344 O O . ASP B 1 131 ? -9.812 24.328 0.553 1 97.69 131 ASP B O 1
ATOM 2348 N N . THR B 1 132 ? -9.508 26.156 1.776 1 98.25 132 THR B N 1
ATOM 2349 C CA . THR B 1 132 ? -8.57 26.781 0.856 1 98.25 132 THR B CA 1
ATOM 2350 C C . THR B 1 132 ? -7.293 25.953 0.736 1 98.25 132 THR B C 1
ATOM 2352 O O . THR B 1 132 ? -6.762 25.781 -0.362 1 98.25 132 THR B O 1
ATOM 2355 N N . LYS B 1 133 ? -6.844 25.391 1.839 1 98.19 133 LYS B N 1
ATOM 2356 C CA . LYS B 1 133 ? -5.664 24.531 1.842 1 98.19 133 LYS B CA 1
ATOM 2357 C C . LYS B 1 133 ? -5.895 23.281 0.995 1 98.19 133 LYS B C 1
ATOM 2359 O O . LYS B 1 133 ? -4.98 22.828 0.306 1 98.19 133 LYS B O 1
ATOM 2364 N N . ALA B 1 134 ? -7.078 22.75 1.119 1 98.44 134 ALA B N 1
ATOM 2365 C CA . ALA B 1 134 ? -7.414 21.562 0.327 1 98.44 134 ALA B CA 1
ATOM 2366 C C . ALA B 1 134 ? -7.309 21.859 -1.167 1 98.44 134 ALA B C 1
ATOM 2368 O O . ALA B 1 134 ? -6.773 21.047 -1.929 1 98.44 134 ALA B O 1
ATOM 2369 N N . GLU B 1 135 ? -7.75 23.047 -1.547 1 98.31 135 GLU B N 1
ATOM 2370 C CA . GLU B 1 135 ? -7.695 23.453 -2.951 1 98.31 135 GLU B CA 1
ATOM 2371 C C . GLU B 1 135 ? -6.25 23.594 -3.424 1 98.31 135 GLU B C 1
ATOM 2373 O O . GLU B 1 135 ? -5.906 23.156 -4.527 1 98.31 135 GLU B O 1
ATOM 2378 N N . GLU B 1 136 ? -5.445 24.156 -2.611 1 98.12 136 GLU B N 1
ATOM 2379 C CA . GLU B 1 136 ? -4.031 24.328 -2.938 1 98.12 136 GLU B CA 1
ATOM 2380 C C . GLU B 1 136 ? -3.326 22.984 -3.07 1 98.12 136 GLU B C 1
ATOM 2382 O O . GLU B 1 136 ? -2.523 22.797 -3.984 1 98.12 136 GLU B O 1
ATOM 2387 N N . LEU B 1 137 ? -3.639 22.125 -2.146 1 98.31 137 LEU B N 1
ATOM 2388 C CA . LEU B 1 137 ? -3.031 20.797 -2.17 1 98.31 137 LEU B CA 1
ATOM 2389 C C . LEU B 1 137 ? -3.439 20.031 -3.426 1 98.31 137 LEU B C 1
ATOM 2391 O O . LEU B 1 137 ? -2.617 19.344 -4.035 1 98.31 137 LEU B O 1
ATOM 2395 N N . LEU B 1 138 ? -4.742 20.141 -3.807 1 98.38 138 LEU B N 1
ATOM 2396 C CA . LEU B 1 138 ? -5.223 19.5 -5.023 1 98.38 138 LEU B CA 1
ATOM 2397 C C . LEU B 1 138 ? -4.449 19.984 -6.242 1 98.38 138 LEU B C 1
ATOM 2399 O O . LEU B 1 138 ? -4.051 19.188 -7.09 1 98.38 138 LEU B O 1
ATOM 2403 N N . LYS B 1 139 ? -4.195 21.25 -6.234 1 97.94 139 LYS B N 1
ATOM 2404 C CA . LYS B 1 139 ? -3.443 21.844 -7.34 1 97.94 139 LYS B CA 1
ATOM 2405 C C . LYS B 1 139 ? -2.008 21.328 -7.363 1 97.94 139 LYS B C 1
ATOM 2407 O O . LYS B 1 139 ? -1.484 20.984 -8.43 1 97.94 139 LYS B O 1
ATOM 2412 N N . GLN B 1 140 ? -1.373 21.281 -6.219 1 97.06 140 GLN B N 1
ATOM 2413 C CA . GLN B 1 140 ? -0.004 20.781 -6.117 1 97.06 140 GLN B CA 1
ATOM 2414 C C . GLN B 1 140 ? 0.089 19.328 -6.57 1 97.06 140 GLN B C 1
ATOM 2416 O O . GLN B 1 140 ? 1.028 18.953 -7.277 1 97.06 140 GLN B O 1
ATOM 2421 N N . ILE B 1 141 ? -0.863 18.547 -6.188 1 97.75 141 ILE B N 1
ATOM 2422 C CA . ILE B 1 141 ? -0.888 17.141 -6.555 1 97.75 141 ILE B CA 1
ATOM 2423 C C . ILE B 1 141 ? -1.052 17 -8.07 1 97.75 141 ILE B C 1
ATOM 2425 O O . ILE B 1 141 ? -0.348 16.219 -8.703 1 97.75 141 ILE B O 1
ATOM 2429 N N . GLN B 1 142 ? -1.945 17.812 -8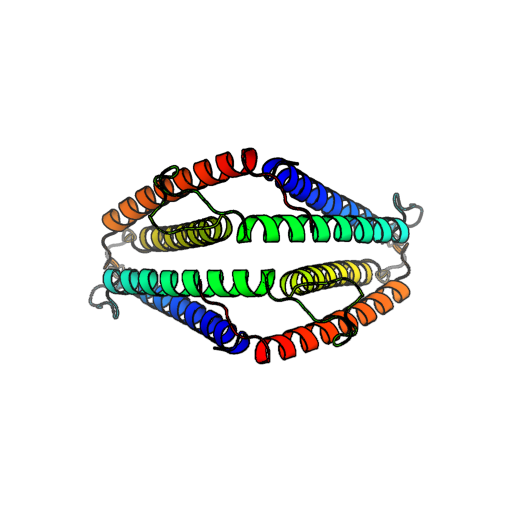.602 1 97.56 142 GLN B N 1
ATOM 2430 C CA . GLN B 1 142 ? -2.184 17.781 -10.047 1 97.56 142 GLN B CA 1
ATOM 2431 C C . GLN B 1 142 ? -0.928 18.156 -10.82 1 97.56 142 GLN B C 1
ATOM 2433 O O . GLN B 1 142 ? -0.581 17.5 -11.812 1 97.56 142 GLN B O 1
ATOM 2438 N N . GLU B 1 143 ? -0.281 19.188 -10.406 1 95.31 143 GLU B N 1
ATOM 2439 C CA . GLU B 1 143 ? 0.953 19.625 -11.047 1 95.31 143 GLU B CA 1
ATOM 2440 C C . GLU B 1 143 ? 2.031 18.547 -10.969 1 95.31 143 GLU B C 1
ATOM 2442 O O . GLU B 1 143 ? 2.711 18.281 -11.961 1 95.31 143 GLU B O 1
ATOM 2447 N N . LEU B 1 144 ? 2.186 17.969 -9.828 1 94.31 144 LEU B N 1
ATOM 2448 C CA . LEU B 1 144 ? 3.17 16.906 -9.633 1 94.31 144 LEU B CA 1
ATOM 2449 C C . LEU B 1 144 ? 2.844 15.695 -10.492 1 94.31 144 LEU B C 1
ATOM 2451 O O . LEU B 1 144 ? 3.732 15.109 -11.117 1 94.31 144 LEU B O 1
ATOM 2455 N N . ASP B 1 145 ? 1.575 15.375 -10.57 1 95.69 145 ASP B N 1
ATOM 2456 C CA . ASP B 1 145 ? 1.136 14.25 -11.391 1 95.69 145 ASP B CA 1
ATOM 2457 C C . ASP B 1 145 ? 1.471 14.484 -12.859 1 95.69 145 ASP B C 1
ATOM 2459 O O . ASP B 1 145 ? 1.92 13.57 -13.555 1 95.69 145 ASP B O 1
ATOM 2463 N N . ASN B 1 146 ? 1.204 15.648 -13.297 1 94.94 146 ASN B N 1
ATOM 2464 C CA . ASN B 1 146 ? 1.508 15.984 -14.68 1 94.94 146 ASN B CA 1
ATOM 2465 C C . ASN B 1 146 ? 2.998 15.844 -14.977 1 94.94 146 ASN B C 1
ATOM 2467 O O . ASN B 1 146 ? 3.377 15.312 -16.031 1 94.94 146 ASN B O 1
ATOM 2471 N N . LYS B 1 147 ? 3.768 16.25 -14.07 1 91.69 147 LYS B N 1
ATOM 2472 C CA . LYS B 1 147 ? 5.215 16.156 -14.242 1 91.69 147 LYS B CA 1
ATOM 2473 C C . LYS B 1 147 ? 5.688 14.711 -14.227 1 91.69 147 LYS B C 1
ATOM 2475 O O . LYS B 1 147 ? 6.496 14.305 -15.07 1 91.69 147 LYS B O 1
ATOM 2480 N N . LEU B 1 148 ? 5.191 13.992 -13.312 1 94.12 148 LEU B N 1
ATOM 2481 C CA . LEU B 1 148 ? 5.535 12.578 -13.227 1 94.12 148 LEU B CA 1
ATOM 2482 C C . LEU B 1 148 ? 5.145 11.852 -14.516 1 94.12 148 LEU B C 1
ATOM 2484 O O . LEU B 1 148 ? 5.91 11.031 -15.023 1 94.12 148 LEU B O 1
ATOM 2488 N N . GLN B 1 149 ? 4.008 12.234 -14.977 1 95.06 149 GLN B N 1
ATOM 2489 C CA . GLN B 1 149 ? 3.531 11.602 -16.203 1 95.06 149 GLN B CA 1
ATOM 2490 C C . GLN B 1 149 ? 4.445 11.93 -17.375 1 95.06 149 GLN B C 1
ATOM 2492 O O . GLN B 1 149 ? 4.805 11.039 -18.156 1 95.06 149 GLN B O 1
ATOM 2497 N N . SER B 1 150 ? 4.746 13.125 -17.531 1 93.44 150 SER B N 1
ATOM 2498 C CA . SER B 1 150 ? 5.668 13.523 -18.594 1 93.44 150 SER B CA 1
ATOM 2499 C C . SER B 1 150 ? 7 12.797 -18.469 1 93.44 150 SER B C 1
ATOM 2501 O O . SER B 1 150 ? 7.527 12.281 -19.453 1 93.44 150 SER B O 1
ATOM 2503 N N . MET B 1 151 ? 7.504 12.664 -17.281 1 92.44 151 MET B N 1
ATOM 2504 C CA . MET B 1 151 ? 8.781 12 -17.031 1 92.44 151 MET B CA 1
ATOM 2505 C C . MET B 1 151 ? 8.711 10.523 -17.422 1 92.44 151 MET B C 1
ATOM 2507 O O . MET B 1 151 ? 9.68 9.969 -17.938 1 92.44 151 MET B O 1
ATOM 2511 N N . ASN B 1 152 ? 7.551 9.945 -17.172 1 95.19 152 ASN B N 1
ATOM 2512 C CA . ASN B 1 152 ? 7.387 8.531 -17.5 1 95.19 152 ASN B CA 1
ATOM 2513 C C . ASN B 1 152 ? 7.625 8.281 -19 1 95.19 152 ASN B C 1
ATOM 2515 O O . ASN B 1 152 ? 8.094 7.215 -19.375 1 95.19 152 ASN B O 1
ATOM 2519 N N . TRP B 1 153 ? 7.391 9.297 -19.844 1 95.81 153 TRP B N 1
ATOM 2520 C CA . TRP B 1 153 ? 7.539 9.125 -21.281 1 95.81 153 TRP B CA 1
ATOM 2521 C C . TRP B 1 153 ? 8.93 9.547 -21.75 1 95.81 153 TRP B C 1
ATOM 2523 O O . TRP B 1 153 ? 9.312 9.289 -22.891 1 95.81 153 TRP B O 1
ATOM 2533 N N . GLU B 1 154 ? 9.625 10.164 -20.859 1 93.94 154 GLU B N 1
ATOM 2534 C CA . GLU B 1 154 ? 10.953 10.656 -21.219 1 93.94 154 GLU B CA 1
ATOM 2535 C C . GLU B 1 154 ? 12.039 9.695 -20.734 1 93.94 154 GLU B C 1
ATOM 2537 O O . GLU B 1 154 ? 13.102 9.594 -21.359 1 93.94 154 GLU B O 1
ATOM 2542 N N . VAL B 1 155 ? 11.797 9.047 -19.672 1 95.25 155 VAL B N 1
ATOM 2543 C CA . VAL B 1 155 ? 12.805 8.211 -19.016 1 95.25 155 VAL B CA 1
ATOM 2544 C C . VAL B 1 155 ? 12.734 6.793 -19.578 1 95.25 155 VAL B C 1
ATOM 2546 O O . VAL B 1 155 ? 11.648 6.242 -19.781 1 95.25 155 VAL B O 1
ATOM 2549 N N . ASP B 1 156 ? 13.914 6.25 -19.844 1 96.88 156 ASP B N 1
ATOM 2550 C CA . ASP B 1 156 ? 14 4.852 -20.25 1 96.88 156 ASP B CA 1
ATOM 2551 C C . ASP B 1 156 ? 14.117 3.936 -19.031 1 96.88 156 ASP B C 1
ATOM 2553 O O . ASP B 1 156 ? 14.812 4.258 -18.062 1 96.88 156 ASP B O 1
ATOM 2557 N N . LEU B 1 157 ? 13.453 2.781 -19.094 1 97.44 157 LEU B N 1
ATOM 2558 C CA . LEU B 1 157 ? 13.562 1.779 -18.047 1 97.44 157 LEU B CA 1
ATOM 2559 C C . LEU B 1 157 ? 14.969 1.197 -17.984 1 97.44 157 LEU B C 1
ATOM 2561 O O . LEU B 1 157 ? 15.555 0.883 -19.031 1 97.44 157 LEU B O 1
ATOM 2565 N N . ILE B 1 158 ? 15.484 1.074 -16.844 1 94.25 158 ILE B N 1
ATOM 2566 C CA . ILE B 1 158 ? 16.734 0.36 -16.641 1 94.25 158 ILE B CA 1
ATOM 2567 C C . ILE B 1 158 ? 16.438 -1.049 -16.125 1 94.25 158 ILE B C 1
ATOM 2569 O O . ILE B 1 158 ? 15.961 -1.222 -15 1 94.25 158 ILE B O 1
ATOM 2573 N N . GLU B 1 159 ? 16.75 -1.988 -16.875 1 92.75 159 GLU B N 1
ATOM 2574 C CA . GLU B 1 159 ? 16.469 -3.377 -16.531 1 92.75 159 GLU B CA 1
ATOM 2575 C C . GLU B 1 159 ? 17.516 -3.941 -15.594 1 92.75 159 GLU B C 1
ATOM 2577 O O . GLU B 1 159 ? 18.719 -3.711 -15.789 1 92.75 159 GLU B O 1
ATOM 2582 N N . VAL B 1 160 ? 17.031 -4.598 -14.641 1 85.44 160 VAL B N 1
ATOM 2583 C CA . VAL B 1 160 ? 17.953 -5.234 -13.695 1 85.44 160 VAL B CA 1
ATOM 2584 C C . VAL B 1 160 ? 17.562 -6.703 -13.523 1 85.44 160 VAL B C 1
ATOM 2586 O O . VAL B 1 160 ? 16.422 -7.082 -13.734 1 85.44 160 VAL B O 1
#

InterPro domains:
  IPR047741 Uncharacterised protein DIP1984-like [NF038048] (2-157)
  IPR047741 Uncharacterised protein DIP1984-like [PF20935] (10-157)
  IPR047741 Uncharacterised protein DIP1984-like [cd12208] (1-157)

Sequence (320 aa):
MKLAEALKQRKDLANEIGRVVKKMLQSLILQEGKKPLYNVDEKYAEYVARSEQLASLVSSINYTNNVTKIVPGTLSIAEGETTINEMLIRRLRLEKKLDLVKRIVENGEEQDLTSKEQVRFMSFVDVSKYDTKAEELLKQIQELDNKLQSMNWEVDLIEVMKLAEALKQRKDLANEIGRVVKKMLQSLILQEGKKPLYNVDEKYAEYVARSEQLASLVSSINYTNNVTKIVPGTLSIAEGETTINEMLIRRLRLEKKLDLVKRIVENGEEQDLTSKEQVRFMSFVDVSKYDTKAEELLKQIQELDNKLQSMNWEVDLIEV

Solvent-accessible surface area (backbone atoms only — not comparable to full-atom values): 17275 Å² total; per-residue (Å²): 102,36,36,43,55,50,53,50,49,48,53,51,47,52,51,48,46,53,50,41,51,52,51,32,63,66,22,19,54,37,51,66,92,60,75,63,91,48,58,44,70,61,36,48,53,50,41,53,53,50,52,50,52,44,46,46,50,48,48,13,51,54,46,31,29,62,66,42,68,50,68,85,76,75,53,88,54,71,88,77,60,48,25,51,42,49,49,50,49,48,50,52,50,48,51,54,50,34,52,51,34,48,50,48,37,69,58,20,57,65,74,77,73,86,54,94,86,54,85,51,62,41,53,63,52,68,42,68,62,35,50,53,48,34,53,52,42,51,50,51,49,51,54,51,49,54,50,52,54,54,45,25,69,69,39,66,53,44,82,108,102,37,35,45,53,51,53,51,48,47,53,50,47,52,52,50,44,52,51,42,51,51,51,33,63,65,23,18,53,37,52,65,92,61,76,62,92,49,59,44,70,60,34,48,52,50,42,53,54,50,52,50,52,44,46,47,51,48,48,14,51,53,48,32,28,61,66,42,68,50,68,85,78,75,52,88,54,73,89,76,58,48,25,49,44,47,48,51,49,48,49,52,51,49,52,53,49,35,54,52,34,49,50,48,36,70,58,21,56,65,73,79,72,85,53,94,84,52,85,52,60,40,52,62,53,68,44,68,62,36,48,52,47,35,53,51,43,52,50,54,48,50,55,49,48,52,50,51,53,54,45,25,69,69,38,66,52,44,84,108